Protein AF-A0A661KRN9-F1 (afdb_monomer_lite)

Radius of gyration: 31.33 Å; chains: 1; bounding box: 62×53×86 Å

Structure (mmCIF, N/CA/C/O backbone):
data_AF-A0A661KRN9-F1
#
_entry.id   AF-A0A661KRN9-F1
#
loop_
_atom_site.group_PDB
_atom_site.id
_atom_site.type_symbol
_atom_site.label_atom_id
_atom_site.label_alt_id
_atom_site.label_comp_id
_atom_site.label_asym_id
_atom_site.label_entity_id
_atom_site.label_seq_id
_atom_site.pdbx_PDB_ins_code
_atom_site.Cartn_x
_atom_site.Cartn_y
_atom_site.Cartn_z
_atom_site.occupancy
_atom_site.B_iso_or_equiv
_atom_site.auth_seq_id
_atom_site.auth_comp_id
_atom_site.auth_asym_id
_atom_site.auth_atom_id
_atom_site.pdbx_PDB_model_num
ATOM 1 N N . MET A 1 1 ? -0.881 17.350 0.729 1.00 52.75 1 MET A N 1
ATOM 2 C CA . MET A 1 1 ? -2.170 17.149 1.405 1.00 52.75 1 MET A CA 1
ATOM 3 C C . MET A 1 1 ? -1.976 17.099 2.917 1.00 52.75 1 MET A C 1
ATOM 5 O O . MET A 1 1 ? -1.220 16.258 3.413 1.00 52.75 1 MET A O 1
ATOM 9 N N . LEU A 1 2 ? -2.560 18.051 3.644 1.00 60.09 2 LEU A N 1
ATOM 10 C CA . LEU A 1 2 ? -2.539 18.109 5.112 1.00 60.09 2 LEU A CA 1
ATOM 11 C C . LEU A 1 2 ? -3.559 17.119 5.701 1.00 60.09 2 LEU A C 1
ATOM 13 O O . LEU A 1 2 ? -4.467 16.669 5.017 1.00 60.09 2 LEU A O 1
ATOM 17 N N . LEU A 1 3 ? -3.388 16.731 6.970 1.00 62.72 3 LEU A N 1
ATOM 18 C CA . LEU A 1 3 ? -4.305 15.795 7.647 1.00 62.72 3 LEU A CA 1
ATOM 19 C C . LEU A 1 3 ? -5.720 16.391 7.765 1.00 62.72 3 LEU A C 1
ATOM 21 O O . LEU A 1 3 ? -6.699 15.661 7.661 1.00 62.72 3 LEU A O 1
ATOM 25 N N . ASP A 1 4 ? -5.812 17.715 7.887 1.00 65.12 4 ASP A N 1
ATOM 26 C CA . ASP A 1 4 ? -7.074 18.454 7.967 1.00 65.12 4 ASP A CA 1
ATOM 27 C C . ASP A 1 4 ? -7.890 18.373 6.674 1.00 65.12 4 ASP A C 1
ATOM 29 O O . ASP A 1 4 ? -9.117 18.328 6.722 1.00 65.12 4 ASP A O 1
ATOM 33 N N . GLU A 1 5 ? -7.229 18.264 5.518 1.00 69.44 5 GLU A N 1
ATOM 34 C CA . GLU A 1 5 ? -7.906 18.100 4.229 1.00 69.44 5 GLU A CA 1
ATOM 35 C C . GLU A 1 5 ? -8.648 16.757 4.162 1.00 69.44 5 GLU A C 1
ATOM 37 O O . GLU A 1 5 ? -9.740 16.714 3.610 1.00 69.44 5 GLU A O 1
ATOM 42 N N . PHE A 1 6 ? -8.164 15.697 4.831 1.00 71.44 6 PHE A N 1
ATOM 43 C CA . PHE A 1 6 ? -8.850 14.392 4.868 1.00 71.44 6 PHE A CA 1
ATOM 44 C C . PHE A 1 6 ? -10.192 14.427 5.568 1.00 71.44 6 PHE A C 1
ATOM 46 O O . PHE A 1 6 ? -11.076 13.653 5.206 1.00 71.44 6 PHE A O 1
ATOM 53 N N . SER A 1 7 ? -10.340 15.294 6.572 1.00 68.88 7 SER A N 1
ATOM 54 C CA . SER A 1 7 ? -11.583 15.399 7.337 1.00 68.88 7 SER A CA 1
ATOM 55 C C . SER A 1 7 ? -12.761 15.836 6.466 1.00 68.88 7 SER A C 1
ATOM 57 O O . SER A 1 7 ? -13.906 15.542 6.795 1.00 68.88 7 SER A O 1
ATOM 59 N N . LYS A 1 8 ? -12.468 16.472 5.325 1.00 78.06 8 LYS A N 1
ATOM 60 C CA . LYS A 1 8 ? -13.458 16.911 4.342 1.00 78.06 8 LYS A CA 1
ATOM 61 C C . LYS A 1 8 ? -13.923 15.783 3.418 1.00 78.06 8 LYS A C 1
ATOM 63 O O . LYS A 1 8 ? -14.977 15.905 2.808 1.00 78.06 8 LYS A O 1
ATOM 68 N N . HIS A 1 9 ? -13.159 14.695 3.286 1.00 81.62 9 HIS A N 1
ATOM 69 C CA . HIS A 1 9 ? -13.522 13.601 2.387 1.00 81.62 9 HIS A CA 1
ATOM 70 C C . HIS A 1 9 ? -14.680 12.780 2.981 1.00 81.62 9 HIS A C 1
ATOM 72 O O . HIS A 1 9 ? -14.546 12.270 4.095 1.00 81.62 9 HIS A O 1
ATOM 78 N N . PRO A 1 10 ? -15.771 12.551 2.231 1.00 85.06 10 PRO A N 1
ATOM 79 C CA . PRO A 1 10 ? -16.915 11.780 2.722 1.00 85.06 10 PRO A CA 1
ATOM 80 C C . PRO A 1 10 ? -16.669 10.261 2.772 1.00 85.06 10 PRO A C 1
ATOM 82 O O . PRO A 1 10 ? -17.461 9.528 3.369 1.00 85.06 10 PRO A O 1
ATOM 85 N N . SER A 1 11 ? -15.582 9.763 2.171 1.00 92.75 11 SER A N 1
ATOM 86 C CA . SER A 1 11 ? -15.275 8.329 2.164 1.00 92.75 11 SER A CA 1
ATOM 87 C C . SER A 1 11 ? -14.934 7.751 3.545 1.00 92.75 11 SER A C 1
ATOM 89 O O . SER A 1 11 ? -14.251 8.350 4.383 1.00 92.75 11 SER A O 1
ATOM 91 N N . ASP A 1 12 ? -15.318 6.488 3.739 1.00 93.38 12 ASP A N 1
ATOM 92 C CA . ASP A 1 12 ? -14.922 5.700 4.913 1.00 93.38 12 ASP A CA 1
ATOM 93 C C . ASP A 1 12 ? -13.421 5.343 4.883 1.00 93.38 12 ASP A C 1
ATOM 95 O O . ASP A 1 12 ? -12.813 5.090 5.924 1.00 93.38 12 ASP A O 1
ATOM 99 N N . ILE A 1 13 ? -12.804 5.404 3.700 1.00 94.31 13 ILE A N 1
ATOM 100 C CA . ILE A 1 13 ? -11.367 5.274 3.472 1.00 94.31 13 ILE A CA 1
ATOM 101 C C . ILE A 1 13 ? -10.638 6.430 4.152 1.00 94.31 13 ILE A C 1
ATOM 103 O O . ILE A 1 13 ? -9.823 6.187 5.044 1.00 94.31 13 ILE A O 1
ATOM 107 N N . SER A 1 14 ? -10.972 7.674 3.806 1.00 91.75 14 SER A N 1
ATOM 108 C CA . SER A 1 14 ? -10.352 8.863 4.399 1.00 91.75 14 SER A CA 1
ATOM 109 C C . SER A 1 14 ? -10.617 8.968 5.897 1.00 91.75 14 SER A C 1
ATOM 111 O O . SER A 1 14 ? -9.691 9.236 6.664 1.00 91.75 14 SER A O 1
ATOM 113 N N . LYS A 1 15 ? -11.838 8.656 6.345 1.00 92.31 15 LYS A N 1
ATOM 114 C CA . LYS A 1 15 ? -12.153 8.610 7.778 1.00 92.31 15 LYS A CA 1
ATOM 115 C C . LYS A 1 15 ? -11.278 7.595 8.524 1.00 92.31 15 LYS A C 1
ATOM 117 O O . LYS A 1 15 ? -10.630 7.937 9.515 1.00 92.31 15 LYS A O 1
ATOM 122 N N . SER A 1 16 ? -11.186 6.367 8.007 1.00 94.62 16 SER A N 1
ATOM 123 C CA . SER A 1 16 ? -10.348 5.318 8.601 1.00 94.62 16 SER A CA 1
ATOM 124 C C . SER A 1 16 ? -8.852 5.652 8.569 1.00 94.62 16 SER A C 1
ATOM 126 O O . SER A 1 16 ? -8.109 5.182 9.429 1.00 94.62 16 SER A O 1
ATOM 128 N N . ALA A 1 17 ? -8.390 6.458 7.606 1.00 93.69 17 ALA A N 1
ATOM 129 C CA . ALA A 1 17 ? -7.010 6.930 7.538 1.00 93.69 17 ALA A CA 1
ATOM 130 C C . ALA A 1 17 ? -6.683 7.876 8.697 1.00 93.69 17 ALA A C 1
ATOM 132 O O . ALA A 1 17 ? -5.678 7.671 9.379 1.00 93.69 17 ALA A O 1
ATOM 133 N N . ILE A 1 18 ? -7.534 8.878 8.941 1.00 92.25 18 ILE A N 1
ATOM 134 C CA . ILE A 1 18 ? -7.336 9.856 10.021 1.00 92.25 18 ILE A CA 1
ATOM 135 C C . ILE A 1 18 ? -7.331 9.155 11.377 1.00 92.25 18 ILE A C 1
ATOM 137 O O . ILE A 1 18 ? -6.390 9.313 12.153 1.00 92.25 18 ILE A O 1
ATOM 141 N N . GLU A 1 19 ? -8.356 8.344 11.647 1.00 93.94 19 GLU A N 1
ATOM 142 C CA . GLU A 1 19 ? -8.472 7.631 12.921 1.00 93.94 19 GLU A CA 1
ATOM 143 C C . GLU A 1 19 ? -7.278 6.698 13.151 1.00 93.94 19 GLU A C 1
ATOM 145 O O . GLU A 1 19 ? -6.685 6.701 14.231 1.00 93.94 19 GLU A O 1
ATOM 150 N N . PHE A 1 20 ? -6.856 5.959 12.121 1.00 94.88 20 PHE A N 1
ATOM 151 C CA . PHE A 1 20 ? -5.687 5.094 12.220 1.00 94.88 20 PHE A CA 1
ATOM 152 C C . PHE A 1 20 ? -4.401 5.876 12.502 1.00 94.88 20 PHE A C 1
ATOM 154 O O . PHE A 1 20 ? -3.618 5.455 13.352 1.00 94.88 20 PHE A O 1
ATOM 161 N N . LEU A 1 21 ? -4.174 6.997 11.808 1.00 92.50 21 LEU A N 1
ATOM 162 C CA . LEU A 1 21 ? -2.989 7.839 11.996 1.00 92.50 21 LEU A CA 1
ATOM 163 C C . LEU A 1 21 ? -2.945 8.471 13.394 1.00 92.50 21 LEU A C 1
ATOM 165 O O . LEU A 1 21 ? -1.865 8.539 13.985 1.00 92.50 21 LEU A O 1
ATOM 169 N N . ASN A 1 22 ? -4.100 8.862 13.937 1.00 90.75 22 ASN A N 1
ATOM 170 C CA . ASN A 1 22 ? -4.221 9.417 15.286 1.00 90.75 22 ASN A CA 1
ATOM 171 C C . ASN A 1 22 ? -3.951 8.371 16.381 1.00 90.75 22 ASN A C 1
ATOM 173 O O . ASN A 1 22 ? -3.383 8.707 17.418 1.00 90.75 22 ASN A O 1
ATOM 177 N N . GLU A 1 23 ? -4.285 7.098 16.147 1.00 92.88 23 GLU A N 1
ATOM 178 C CA . GLU A 1 23 ? -4.008 5.995 17.083 1.00 92.88 23 GLU A CA 1
ATOM 179 C C . GLU A 1 23 ? -2.552 5.474 17.029 1.00 92.88 23 GLU A C 1
ATOM 181 O O . GLU A 1 23 ? -2.176 4.585 17.802 1.00 92.88 23 GLU A O 1
ATOM 186 N N . LEU A 1 24 ? -1.699 5.979 16.126 1.00 89.50 24 LEU A N 1
ATOM 187 C CA . LEU A 1 24 ? -0.315 5.507 16.026 1.00 89.50 24 LEU A CA 1
ATOM 188 C C . LEU A 1 24 ? 0.524 5.943 17.235 1.00 89.50 24 LEU A C 1
ATOM 190 O O . LEU A 1 24 ? 0.845 7.115 17.410 1.00 89.50 24 LEU A O 1
ATOM 194 N N . ASN A 1 25 ? 1.034 4.964 17.980 1.00 86.94 25 ASN A N 1
ATOM 195 C CA . ASN A 1 25 ? 2.000 5.167 19.064 1.00 86.94 25 ASN A CA 1
ATOM 196 C C . ASN A 1 25 ? 3.432 4.823 18.615 1.00 86.94 25 ASN A C 1
ATOM 198 O O . ASN A 1 25 ? 4.075 3.930 19.163 1.00 86.94 25 ASN A O 1
ATOM 202 N N . PHE A 1 26 ? 3.928 5.501 17.575 1.00 85.81 26 PHE A N 1
ATOM 203 C CA . PHE A 1 26 ? 5.309 5.355 17.090 1.00 85.81 26 PHE A CA 1
ATOM 204 C C . PHE A 1 26 ? 6.093 6.665 17.161 1.00 85.81 26 PHE A C 1
ATOM 206 O O . PHE A 1 26 ? 5.526 7.735 17.366 1.00 85.81 26 PHE A O 1
ATOM 213 N N . THR A 1 27 ? 7.405 6.571 16.930 1.00 87.00 27 THR A N 1
ATOM 214 C CA . THR A 1 27 ? 8.269 7.738 16.726 1.00 87.00 27 THR A CA 1
ATOM 215 C C . THR A 1 27 ? 7.779 8.595 15.561 1.00 87.00 27 THR A C 1
ATOM 217 O O . THR A 1 27 ? 7.241 8.070 14.583 1.00 87.00 27 THR A O 1
ATOM 220 N N . GLU A 1 28 ? 8.043 9.899 15.621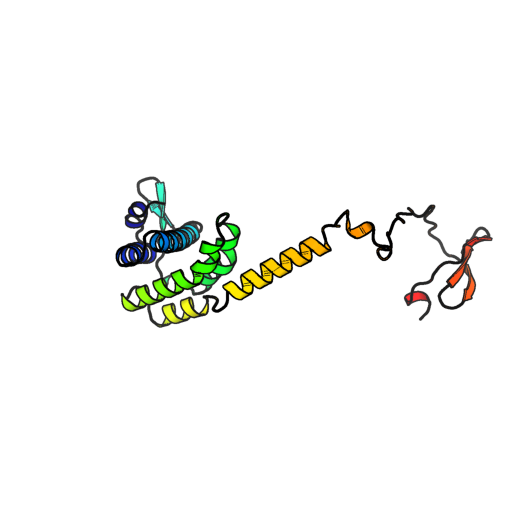 1.00 88.00 28 GLU A N 1
ATOM 221 C CA . GLU A 1 28 ? 7.598 10.866 14.609 1.00 88.00 28 GLU A CA 1
ATOM 222 C C . GLU A 1 28 ? 8.058 10.494 13.193 1.00 88.00 28 GLU A C 1
ATOM 224 O O . GLU A 1 28 ? 7.286 10.500 12.236 1.00 88.00 28 GLU A O 1
ATOM 229 N N . LYS A 1 29 ? 9.302 10.017 13.067 1.00 87.12 29 LYS A N 1
ATOM 230 C CA . LYS A 1 29 ? 9.842 9.498 11.802 1.00 87.12 29 LYS A CA 1
ATOM 231 C C . LYS A 1 29 ? 8.999 8.352 11.231 1.00 87.12 29 LYS A C 1
ATOM 233 O O . LYS A 1 29 ? 8.774 8.284 10.025 1.00 87.12 29 LYS A O 1
ATOM 238 N N . THR A 1 30 ? 8.538 7.440 12.084 1.00 88.31 30 THR A N 1
ATOM 239 C CA . THR A 1 30 ? 7.710 6.303 11.662 1.00 88.31 30 THR A CA 1
ATOM 240 C C . THR A 1 30 ? 6.291 6.755 11.337 1.00 88.31 30 THR A C 1
ATOM 242 O O . THR A 1 30 ? 5.743 6.308 10.332 1.00 88.31 30 THR A O 1
ATOM 245 N N . LYS A 1 31 ? 5.717 7.668 12.131 1.00 89.81 31 LYS A N 1
ATOM 246 C CA . LYS A 1 31 ? 4.414 8.282 11.842 1.00 89.81 31 LYS A CA 1
ATOM 247 C C . LYS A 1 31 ? 4.408 8.953 10.475 1.00 89.81 31 LYS A C 1
ATOM 249 O O . LYS A 1 31 ? 3.503 8.690 9.690 1.00 89.81 31 LYS A O 1
ATOM 254 N N . ASN A 1 32 ? 5.459 9.701 10.142 1.00 90.81 32 ASN A N 1
ATOM 255 C CA . ASN A 1 32 ? 5.596 10.325 8.829 1.00 90.81 32 ASN A CA 1
ATOM 256 C C . ASN A 1 32 ? 5.629 9.305 7.689 1.00 90.81 32 ASN A C 1
ATOM 258 O O . ASN A 1 32 ? 4.947 9.506 6.695 1.00 90.81 32 ASN A O 1
ATOM 262 N N . ILE A 1 33 ? 6.322 8.170 7.836 1.00 91.88 33 ILE A N 1
ATOM 263 C CA . ILE A 1 33 ? 6.284 7.103 6.816 1.00 91.88 33 ILE A CA 1
ATOM 264 C C . ILE A 1 33 ? 4.855 6.580 6.616 1.00 91.88 33 ILE A C 1
ATOM 266 O O . ILE A 1 33 ? 4.423 6.393 5.480 1.00 91.88 33 ILE A O 1
ATOM 270 N N . TYR A 1 34 ? 4.125 6.332 7.707 1.00 93.75 34 TYR A N 1
ATOM 271 C CA . TYR A 1 34 ? 2.751 5.826 7.641 1.00 93.75 34 TYR A CA 1
ATOM 272 C C . TYR A 1 34 ? 1.826 6.839 6.984 1.00 93.75 34 TYR A C 1
ATOM 274 O O . TYR A 1 34 ? 1.098 6.485 6.058 1.00 93.75 34 TYR A O 1
ATOM 282 N N . ARG A 1 35 ? 1.916 8.096 7.429 1.00 93.06 35 ARG A N 1
ATOM 283 C CA . ARG A 1 35 ? 1.195 9.226 6.859 1.00 93.06 35 ARG A CA 1
ATOM 284 C C . ARG A 1 35 ? 1.463 9.300 5.363 1.00 93.06 35 ARG A C 1
ATOM 286 O O . ARG A 1 35 ? 0.529 9.131 4.598 1.00 93.06 35 ARG A O 1
ATOM 293 N N . THR A 1 36 ? 2.717 9.426 4.936 1.00 92.44 36 THR A N 1
ATOM 294 C CA . THR A 1 36 ? 3.075 9.532 3.515 1.00 92.44 36 THR A CA 1
ATOM 295 C C . THR A 1 36 ? 2.514 8.387 2.674 1.00 92.44 36 THR A C 1
ATOM 297 O O . THR A 1 36 ? 1.939 8.645 1.624 1.00 92.44 36 THR A O 1
ATOM 300 N N . VAL A 1 37 ? 2.627 7.130 3.118 1.00 94.31 37 VAL A N 1
ATOM 301 C CA . VAL A 1 37 ? 2.082 5.994 2.352 1.00 94.31 37 VAL A CA 1
ATOM 302 C C . VAL A 1 37 ? 0.560 6.083 2.215 1.00 94.31 37 VAL A C 1
ATOM 304 O O . VAL A 1 37 ? 0.041 5.858 1.126 1.00 94.31 37 VAL A O 1
ATOM 307 N N . ILE A 1 38 ? -0.153 6.399 3.296 1.00 95.00 38 ILE A N 1
ATOM 308 C CA . ILE A 1 38 ? -1.620 6.484 3.288 1.00 95.00 38 ILE A CA 1
ATOM 309 C C . ILE A 1 38 ? -2.094 7.672 2.447 1.00 95.00 38 ILE A C 1
ATOM 311 O O . ILE A 1 38 ? -3.033 7.529 1.667 1.00 95.00 38 ILE A O 1
ATOM 315 N N . LEU A 1 39 ? -1.400 8.809 2.548 1.00 91.38 39 LEU A N 1
ATOM 316 C CA . LEU A 1 39 ? -1.640 9.983 1.715 1.00 91.38 39 LEU A CA 1
ATOM 317 C C . LEU A 1 39 ? -1.523 9.635 0.230 1.00 91.38 39 LEU A C 1
ATOM 319 O O . LEU A 1 39 ? -2.433 9.922 -0.534 1.00 91.38 39 LEU A O 1
ATOM 323 N N . LEU A 1 40 ? -0.433 8.969 -0.158 1.00 93.06 40 LEU A N 1
ATOM 324 C CA . LEU A 1 40 ? -0.195 8.553 -1.540 1.00 93.06 40 LEU A CA 1
ATOM 325 C C . LEU A 1 40 ? -1.230 7.536 -2.031 1.00 93.06 40 LEU A C 1
ATOM 327 O O . LEU A 1 40 ? -1.579 7.540 -3.206 1.00 93.06 40 LEU A O 1
ATOM 331 N N . PHE A 1 41 ? -1.725 6.664 -1.150 1.00 94.75 41 PHE A N 1
ATOM 332 C CA . PHE A 1 41 ? -2.797 5.744 -1.517 1.00 94.75 41 PHE A CA 1
ATOM 333 C C . PHE A 1 41 ? -4.084 6.497 -1.842 1.00 94.75 41 PHE A C 1
ATOM 335 O O . PHE A 1 41 ? -4.705 6.217 -2.858 1.00 94.75 41 PHE A O 1
ATOM 342 N N . ILE A 1 42 ? -4.474 7.460 -1.008 1.00 92.31 42 ILE A N 1
ATOM 343 C CA . ILE A 1 42 ? -5.715 8.210 -1.222 1.00 92.31 42 ILE A CA 1
ATOM 344 C C . ILE A 1 42 ? -5.580 9.171 -2.405 1.00 92.31 42 ILE A C 1
ATOM 346 O O . ILE A 1 42 ? -6.508 9.268 -3.197 1.00 92.31 42 ILE A O 1
ATOM 350 N N . ASP A 1 43 ? -4.412 9.779 -2.597 1.00 90.06 43 ASP A N 1
ATOM 351 C CA . ASP A 1 43 ? -4.097 10.572 -3.790 1.00 90.06 43 ASP A CA 1
ATOM 352 C C . ASP A 1 43 ? -4.241 9.746 -5.080 1.00 90.06 43 ASP A C 1
ATOM 354 O O . ASP A 1 43 ? -4.865 10.182 -6.046 1.00 90.06 43 ASP A O 1
ATOM 358 N N . MET A 1 44 ? -3.768 8.493 -5.076 1.00 92.81 44 MET A N 1
ATOM 359 C CA . MET A 1 44 ? -4.020 7.575 -6.187 1.00 92.81 44 MET A CA 1
ATOM 360 C C . MET A 1 44 ? -5.523 7.361 -6.420 1.00 92.81 44 MET A C 1
ATOM 362 O O . MET A 1 44 ? -5.951 7.385 -7.571 1.00 92.81 44 MET A O 1
ATOM 366 N N . LEU A 1 45 ? -6.325 7.148 -5.374 1.00 92.50 45 LEU A N 1
ATOM 367 C CA . LEU A 1 45 ? -7.774 6.972 -5.538 1.00 92.50 45 LEU A CA 1
ATOM 368 C C . LEU A 1 45 ? -8.438 8.240 -6.089 1.00 92.50 45 LEU A C 1
ATOM 370 O O . LEU A 1 45 ? -9.288 8.154 -6.966 1.00 92.50 45 LEU A O 1
ATOM 374 N N . CYS A 1 46 ? -8.004 9.416 -5.635 1.00 89.06 46 CYS A N 1
ATOM 375 C CA . CYS A 1 46 ? -8.492 10.695 -6.143 1.00 89.06 46 CYS A CA 1
ATOM 376 C C . CYS A 1 46 ? -8.086 10.971 -7.599 1.00 89.06 46 CYS A C 1
ATOM 378 O O . CYS A 1 46 ? -8.709 11.804 -8.251 1.00 89.06 46 CYS A O 1
ATOM 380 N N . SER A 1 47 ? -7.062 10.287 -8.121 1.00 87.06 47 SER A N 1
ATOM 381 C CA . SER A 1 47 ? -6.668 10.421 -9.529 1.00 87.06 47 SER A CA 1
ATOM 382 C C . SER A 1 47 ? -7.663 9.793 -10.510 1.00 87.06 47 SER A C 1
ATOM 384 O O . SER A 1 47 ? -7.572 10.057 -11.707 1.00 87.06 47 SER A O 1
ATOM 386 N N . ASP A 1 48 ? -8.614 8.997 -10.014 1.00 85.19 48 ASP A N 1
ATOM 387 C CA . ASP A 1 48 ? -9.747 8.491 -10.783 1.00 85.19 48 ASP A CA 1
ATOM 388 C C . ASP A 1 48 ? -10.956 9.438 -10.633 1.00 85.19 48 ASP A C 1
ATOM 390 O O . ASP A 1 48 ? -11.544 9.514 -9.548 1.00 85.19 48 ASP A O 1
ATOM 394 N N . PRO A 1 49 ? -11.378 10.136 -11.706 1.00 82.06 49 PRO A N 1
ATOM 395 C CA . PRO A 1 49 ? -12.516 11.051 -11.661 1.00 82.06 49 PRO A CA 1
ATOM 396 C C . PRO A 1 49 ? -13.836 10.370 -11.287 1.00 82.06 49 PRO A C 1
ATOM 398 O O . PRO A 1 49 ? -14.730 11.025 -10.767 1.00 82.06 49 PRO A O 1
ATOM 401 N N . SER A 1 50 ? -13.977 9.062 -11.530 1.00 84.75 50 SER A N 1
ATOM 402 C CA . SER A 1 50 ? -15.189 8.320 -11.154 1.00 84.75 50 SER A CA 1
ATOM 403 C C . SER A 1 50 ? -15.289 8.052 -9.650 1.00 84.75 50 SER A C 1
ATOM 405 O O . SER A 1 50 ? -16.347 7.675 -9.146 1.00 84.75 50 SER A O 1
ATOM 407 N N . SER A 1 51 ? -14.187 8.265 -8.931 1.00 84.38 51 SER A N 1
ATOM 408 C CA . SER A 1 51 ? -14.065 8.000 -7.502 1.00 84.38 51 SER A CA 1
ATOM 409 C C . SER A 1 51 ? -14.205 9.253 -6.634 1.00 84.38 51 SER A C 1
ATOM 411 O O . SER A 1 51 ? -14.239 9.162 -5.398 1.00 84.38 51 SER A O 1
ATOM 413 N N . THR A 1 52 ? -14.298 10.428 -7.259 1.00 87.88 52 THR A N 1
ATOM 414 C CA . THR A 1 52 ? -14.333 11.726 -6.588 1.00 87.88 52 THR A CA 1
ATOM 415 C C . THR A 1 52 ? -15.658 12.453 -6.790 1.00 87.88 52 THR A C 1
ATOM 417 O O . THR A 1 52 ? -16.443 12.150 -7.684 1.00 87.88 52 THR A O 1
ATOM 420 N N . MET A 1 53 ? -15.919 13.417 -5.914 1.00 86.38 53 MET A N 1
ATOM 421 C CA . MET A 1 53 ? -16.977 14.408 -6.063 1.00 86.38 53 MET A CA 1
ATOM 422 C C . MET A 1 53 ? -16.383 15.804 -5.911 1.00 86.38 53 MET A C 1
ATOM 424 O O . MET A 1 53 ? -15.415 15.990 -5.172 1.00 86.38 53 MET A O 1
ATOM 428 N N . GLU A 1 54 ? -16.969 16.780 -6.589 1.00 84.75 54 GLU A N 1
ATOM 429 C CA . GLU A 1 54 ? -16.595 18.178 -6.422 1.00 84.75 54 GLU A CA 1
ATOM 430 C C . GLU A 1 54 ? -17.153 18.697 -5.088 1.00 84.75 54 GLU A C 1
ATOM 432 O O . GLU A 1 54 ? -18.349 18.590 -4.807 1.00 84.75 54 GLU A O 1
ATOM 437 N N . GLY A 1 55 ? -16.267 19.189 -4.226 1.00 79.88 55 GLY A N 1
ATOM 438 C CA . GLY A 1 55 ? -16.632 19.882 -2.998 1.00 79.88 55 GLY A CA 1
ATOM 439 C C . GLY A 1 55 ? -17.058 21.324 -3.271 1.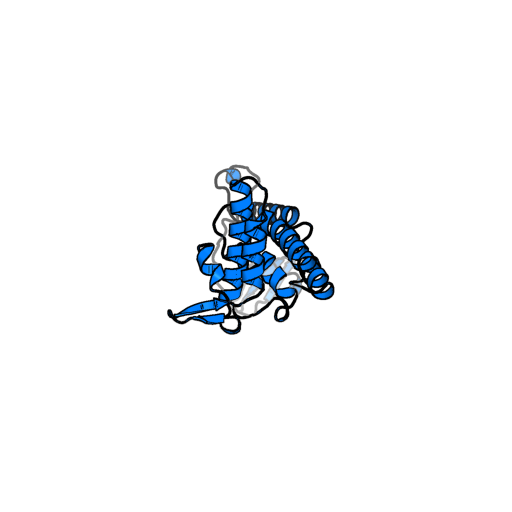00 79.88 55 GLY A C 1
ATOM 440 O O . GLY A 1 55 ? -16.821 21.867 -4.345 1.00 79.88 55 GLY A O 1
ATOM 441 N N . GLU A 1 56 ? -17.620 21.988 -2.261 1.00 77.00 56 GLU A N 1
ATOM 442 C CA . GLU A 1 56 ? -18.141 23.365 -2.371 1.00 77.00 56 GLU A CA 1
ATOM 443 C C . GLU A 1 56 ? -17.095 24.398 -2.833 1.00 77.00 56 GLU A C 1
ATOM 445 O O . GLU A 1 56 ? -17.442 25.430 -3.399 1.00 77.00 56 GLU A O 1
ATOM 450 N N . ASN A 1 57 ? -15.807 24.098 -2.640 1.00 76.81 57 ASN A N 1
ATOM 451 C CA . ASN A 1 57 ? -14.686 24.960 -3.013 1.00 76.81 57 ASN A CA 1
ATOM 452 C C . ASN A 1 57 ? -14.044 24.584 -4.366 1.00 76.81 57 ASN A C 1
ATOM 454 O O . ASN A 1 57 ? -12.960 25.077 -4.674 1.00 76.81 57 ASN A O 1
ATOM 458 N N . GLY A 1 58 ? -14.645 23.670 -5.138 1.00 75.75 58 GLY A N 1
ATOM 459 C CA . GLY A 1 58 ? -14.074 23.137 -6.386 1.00 75.75 58 GLY A CA 1
ATOM 460 C C . GLY A 1 58 ? -12.959 22.097 -6.187 1.00 75.75 58 GLY A C 1
ATOM 461 O O . GLY A 1 58 ? -12.313 21.677 -7.145 1.00 75.75 58 GLY A O 1
ATOM 462 N N . GLU A 1 59 ? -12.698 21.673 -4.945 1.00 80.56 59 GLU A N 1
ATOM 463 C CA . GLU A 1 59 ? -11.742 20.603 -4.630 1.00 80.56 59 GLU A CA 1
ATOM 464 C C . GLU A 1 59 ? -12.366 19.226 -4.908 1.00 80.56 59 GLU A C 1
ATOM 466 O O . GLU A 1 59 ? -13.499 18.965 -4.508 1.00 80.56 59 GLU A O 1
ATOM 471 N N . TYR A 1 60 ? -11.619 18.310 -5.531 1.00 80.62 60 TYR A N 1
ATOM 472 C CA . TYR A 1 60 ? -12.072 16.931 -5.734 1.00 80.62 60 TYR A CA 1
ATOM 473 C C . TYR A 1 60 ? -11.838 16.085 -4.479 1.00 80.62 60 TYR A C 1
ATOM 475 O O . TYR A 1 60 ? -10.701 15.834 -4.073 1.00 80.62 60 TYR A O 1
ATOM 483 N N . LEU A 1 61 ? -12.926 15.606 -3.881 1.00 86.06 61 LEU A N 1
ATOM 484 C CA . LEU A 1 61 ? -12.924 14.808 -2.660 1.00 86.06 61 LEU A CA 1
ATOM 485 C C . LEU A 1 61 ? -13.242 13.347 -2.973 1.00 86.06 61 LEU A C 1
ATOM 487 O O . LEU A 1 61 ? -14.181 13.047 -3.701 1.00 86.06 61 LEU A O 1
ATOM 491 N N . LEU A 1 62 ? -12.493 12.423 -2.372 1.00 89.25 62 LEU A N 1
ATOM 492 C CA . LEU A 1 62 ? -12.769 10.984 -2.459 1.00 89.25 62 LEU A CA 1
ATOM 493 C C . LEU A 1 62 ? -14.170 10.660 -1.914 1.00 89.25 62 LEU A C 1
ATOM 495 O O . LEU A 1 62 ? -14.401 10.774 -0.705 1.00 89.25 62 LEU A O 1
ATOM 499 N N . ALA A 1 63 ? -15.057 10.206 -2.798 1.00 89.06 63 ALA A N 1
ATOM 500 C CA . ALA A 1 63 ? -16.444 9.861 -2.491 1.00 89.06 63 ALA A CA 1
ATOM 501 C C . ALA A 1 63 ? -16.662 8.352 -2.330 1.00 89.06 63 ALA A C 1
ATOM 503 O O . ALA A 1 63 ? -17.505 7.919 -1.550 1.00 89.06 63 ALA A O 1
ATOM 504 N N . THR A 1 64 ? -15.875 7.542 -3.034 1.00 91.31 64 THR A N 1
ATOM 505 C CA . THR A 1 64 ? -15.963 6.075 -2.972 1.00 91.31 64 THR A CA 1
ATOM 506 C C . THR A 1 64 ? -15.480 5.498 -1.646 1.00 91.31 64 THR A C 1
ATOM 508 O O . THR A 1 64 ? -14.495 5.963 -1.070 1.00 91.31 64 THR A O 1
ATOM 511 N N . HIS A 1 65 ? -16.130 4.425 -1.208 1.00 94.31 65 HIS A N 1
ATOM 512 C CA . HIS A 1 65 ? -15.866 3.716 0.037 1.00 94.31 65 HIS A CA 1
ATOM 513 C C . HIS A 1 65 ? -15.069 2.422 -0.188 1.00 94.31 65 HIS A C 1
ATOM 515 O O . HIS A 1 65 ? -14.974 1.895 -1.299 1.00 94.31 65 HIS A O 1
ATOM 521 N N . TRP A 1 66 ? -14.565 1.812 0.889 1.00 94.25 66 TRP A N 1
ATOM 522 C CA . TRP A 1 66 ? -13.867 0.519 0.833 1.00 94.25 66 TRP A CA 1
ATOM 523 C C . TRP A 1 66 ? -14.674 -0.588 0.141 1.00 94.25 66 TRP A C 1
ATOM 525 O O . TRP A 1 66 ? -14.108 -1.526 -0.433 1.00 94.25 66 TRP A O 1
ATOM 535 N N . ARG A 1 67 ? -16.007 -0.526 0.235 1.00 92.62 67 ARG A N 1
ATOM 536 C CA . ARG A 1 67 ? -16.901 -1.522 -0.370 1.00 92.62 67 ARG A CA 1
ATOM 537 C C . ARG A 1 67 ? -16.876 -1.477 -1.899 1.00 92.62 67 ARG A C 1
ATOM 539 O O . ARG A 1 67 ? -17.069 -2.531 -2.508 1.00 92.62 67 ARG A O 1
ATOM 546 N N . ASP A 1 68 ? -16.579 -0.316 -2.474 1.00 93.19 68 ASP A N 1
ATOM 547 C CA . ASP A 1 68 ? -16.668 -0.057 -3.911 1.00 93.19 68 ASP A CA 1
ATOM 548 C C . ASP A 1 68 ? -15.422 -0.578 -4.650 1.00 93.19 68 ASP A C 1
ATOM 550 O O . ASP A 1 68 ? -15.505 -0.975 -5.806 1.00 93.19 68 ASP A O 1
ATOM 554 N N . TYR A 1 69 ? -14.290 -0.719 -3.950 1.00 92.62 69 TYR A N 1
ATOM 555 C CA . TYR A 1 69 ? -13.046 -1.228 -4.533 1.00 92.62 69 TYR A CA 1
ATOM 556 C C . TYR A 1 69 ? -12.855 -2.735 -4.387 1.00 92.62 69 TYR A C 1
ATOM 558 O O . TYR A 1 69 ? -13.074 -3.321 -3.319 1.00 92.62 69 TYR A O 1
ATOM 566 N N . ASP A 1 70 ? -12.356 -3.377 -5.438 1.00 92.31 70 ASP A N 1
ATOM 567 C CA . ASP A 1 70 ? -11.839 -4.741 -5.374 1.00 92.31 70 ASP A CA 1
ATOM 568 C C . ASP A 1 70 ? -10.400 -4.796 -4.828 1.00 92.31 70 ASP A C 1
ATOM 570 O O . ASP A 1 70 ? -9.773 -3.784 -4.518 1.00 92.31 70 ASP A O 1
ATOM 574 N N . SER A 1 71 ? -9.850 -6.004 -4.684 1.00 91.06 71 SER A N 1
ATOM 575 C CA . SER A 1 71 ? -8.480 -6.171 -4.192 1.00 91.06 71 SER A CA 1
ATOM 576 C C . SER A 1 71 ? -7.388 -5.692 -5.147 1.00 91.06 71 SER A C 1
ATOM 578 O O . SER A 1 71 ? -6.260 -5.469 -4.700 1.00 91.06 71 SER A O 1
ATOM 580 N N . GLY A 1 72 ? -7.711 -5.515 -6.427 1.00 90.81 72 GLY A N 1
ATOM 581 C CA . GLY A 1 72 ? -6.817 -4.991 -7.451 1.00 90.81 72 GLY A CA 1
ATOM 582 C C . GLY A 1 72 ? -6.337 -3.578 -7.139 1.00 90.81 72 GLY A C 1
ATOM 583 O O . GLY A 1 72 ? -5.188 -3.266 -7.440 1.00 90.81 72 GLY A O 1
ATOM 584 N N . VAL A 1 73 ? -7.126 -2.767 -6.421 1.00 93.38 73 VAL A N 1
ATOM 585 C CA . VAL A 1 73 ? -6.723 -1.406 -6.016 1.00 93.38 73 VAL A CA 1
ATOM 586 C C . VAL A 1 73 ? -5.423 -1.387 -5.202 1.00 93.38 73 VAL A C 1
ATOM 588 O O . VAL A 1 73 ? -4.575 -0.511 -5.371 1.00 93.38 73 VAL A O 1
ATOM 591 N N . ILE A 1 74 ? -5.221 -2.397 -4.350 1.00 93.56 74 ILE A N 1
ATOM 592 C CA . ILE A 1 74 ? -4.029 -2.512 -3.504 1.00 93.56 74 ILE A CA 1
ATOM 593 C C . ILE A 1 74 ? -2.814 -2.909 -4.340 1.00 93.56 74 ILE A C 1
ATOM 595 O O . ILE A 1 74 ? -1.724 -2.371 -4.139 1.00 93.56 74 ILE A O 1
ATOM 599 N N . PHE A 1 75 ? -3.002 -3.837 -5.279 1.00 89.50 75 PHE A N 1
ATOM 600 C CA . PHE A 1 75 ? -1.959 -4.231 -6.220 1.00 89.50 75 PHE A CA 1
ATOM 601 C C . PHE A 1 75 ? -1.559 -3.050 -7.111 1.00 89.50 75 PHE A C 1
ATOM 603 O O . PHE A 1 75 ? -0.376 -2.729 -7.202 1.00 89.50 75 PHE A O 1
ATOM 610 N N . ASN A 1 76 ? -2.542 -2.353 -7.688 1.00 90.75 76 ASN A N 1
ATOM 611 C CA . ASN A 1 76 ? -2.323 -1.181 -8.528 1.00 90.75 76 ASN A CA 1
ATOM 612 C C . ASN A 1 76 ? -1.534 -0.101 -7.778 1.00 90.75 76 ASN A C 1
ATOM 614 O O . ASN A 1 76 ? -0.527 0.389 -8.283 1.00 90.75 76 ASN A O 1
ATOM 618 N N . PHE A 1 77 ? -1.911 0.201 -6.534 1.00 94.12 77 PHE A N 1
ATOM 619 C CA . PHE A 1 77 ? -1.159 1.147 -5.717 1.00 94.12 77 PHE A CA 1
ATOM 620 C C . PHE A 1 77 ? 0.289 0.716 -5.515 1.00 94.12 77 PHE A C 1
ATOM 622 O O . PHE A 1 77 ? 1.220 1.468 -5.802 1.00 94.12 77 PHE A O 1
ATOM 629 N N . ILE A 1 78 ? 0.481 -0.498 -5.004 1.00 91.19 78 ILE A N 1
ATOM 630 C CA . ILE A 1 78 ? 1.782 -0.944 -4.530 1.00 91.19 78 ILE A CA 1
ATOM 631 C C . ILE A 1 78 ? 2.725 -1.199 -5.704 1.00 91.19 78 ILE A C 1
ATOM 633 O O . ILE A 1 78 ? 3.863 -0.732 -5.659 1.00 91.19 78 ILE A O 1
ATOM 637 N N . ASP A 1 79 ? 2.300 -1.951 -6.714 1.00 85.69 79 ASP A N 1
ATOM 638 C CA . ASP A 1 79 ? 3.169 -2.466 -7.776 1.00 85.69 79 ASP A CA 1
ATOM 639 C C . ASP A 1 79 ? 3.174 -1.601 -9.042 1.00 85.69 79 ASP A C 1
ATOM 641 O O . ASP A 1 79 ? 4.151 -1.649 -9.793 1.00 85.69 79 ASP A O 1
ATOM 645 N N . TRP A 1 80 ? 2.156 -0.763 -9.258 1.00 85.56 80 TRP A N 1
ATOM 646 C CA . TRP A 1 80 ? 2.076 0.066 -10.460 1.00 85.56 80 TRP A CA 1
ATOM 647 C C . TRP A 1 80 ? 2.258 1.562 -10.198 1.00 85.56 80 TRP A C 1
ATOM 649 O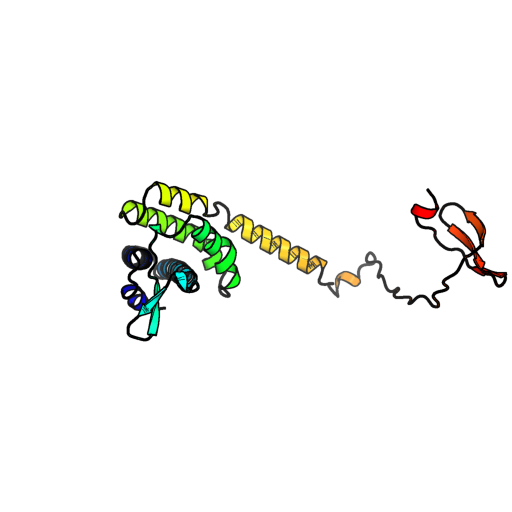 O . TRP A 1 80 ? 3.205 2.164 -10.714 1.00 85.56 80 TRP A O 1
ATOM 659 N N . TRP A 1 81 ? 1.373 2.165 -9.410 1.00 91.81 81 TRP A N 1
ATOM 660 C CA . TRP A 1 81 ? 1.278 3.617 -9.273 1.00 91.81 81 TRP A CA 1
ATOM 661 C C . TRP A 1 81 ? 2.402 4.196 -8.410 1.00 91.81 81 TRP A C 1
ATOM 663 O O . TRP A 1 81 ? 3.122 5.097 -8.847 1.00 91.81 81 TRP A O 1
ATOM 673 N N . LEU A 1 82 ? 2.617 3.637 -7.214 1.00 90.38 82 LEU A N 1
ATOM 674 C CA . LEU A 1 82 ? 3.574 4.176 -6.247 1.00 90.38 82 LEU A CA 1
ATOM 675 C C . LEU A 1 82 ? 5.019 4.215 -6.785 1.00 90.38 82 LEU A C 1
ATOM 677 O O . LEU A 1 82 ? 5.642 5.268 -6.661 1.00 90.38 82 LEU A O 1
ATOM 681 N N . PRO A 1 83 ? 5.561 3.160 -7.431 1.00 85.56 83 PRO A N 1
ATOM 682 C CA . PRO A 1 83 ? 6.918 3.200 -7.986 1.00 85.56 83 PRO A CA 1
ATOM 683 C C . PRO A 1 83 ? 7.111 4.228 -9.107 1.00 85.56 83 PRO A C 1
ATOM 685 O O . PRO A 1 83 ? 8.235 4.644 -9.354 1.00 85.56 83 PRO A O 1
ATOM 688 N N . ARG A 1 84 ? 6.035 4.616 -9.803 1.00 83.00 84 ARG A N 1
ATOM 689 C CA . ARG A 1 84 ? 6.088 5.581 -10.913 1.00 83.00 84 ARG A CA 1
ATOM 690 C C . ARG A 1 84 ? 5.933 7.023 -10.448 1.00 83.00 84 ARG A C 1
ATOM 692 O O . ARG A 1 84 ? 6.446 7.927 -11.096 1.00 83.00 84 ARG A O 1
ATOM 699 N N . LYS A 1 85 ? 5.197 7.242 -9.359 1.00 85.38 85 LYS A N 1
ATOM 700 C CA . LYS A 1 85 ? 4.934 8.581 -8.817 1.00 85.38 85 LYS A CA 1
ATOM 701 C C . LYS A 1 85 ? 5.935 9.004 -7.749 1.00 85.38 85 LYS A C 1
ATOM 703 O O . LYS A 1 85 ? 6.179 10.194 -7.586 1.00 85.38 85 LYS A O 1
ATOM 708 N N . TRP A 1 86 ? 6.518 8.057 -7.019 1.00 85.38 86 TRP A N 1
ATOM 709 C CA . TRP A 1 86 ? 7.446 8.363 -5.938 1.00 85.38 86 TRP A CA 1
ATOM 710 C C . TRP A 1 86 ? 8.887 8.520 -6.439 1.00 85.38 86 TRP A C 1
ATOM 712 O O . TRP A 1 86 ? 9.505 7.552 -6.870 1.00 85.38 86 TRP A O 1
ATOM 722 N N . ILE A 1 87 ? 9.433 9.733 -6.314 1.00 76.31 87 ILE A N 1
ATOM 723 C CA . ILE A 1 87 ? 10.809 10.093 -6.725 1.00 76.31 87 ILE A CA 1
ATOM 724 C C . ILE A 1 87 ? 11.770 10.154 -5.510 1.00 76.31 87 ILE A C 1
ATOM 726 O O . ILE A 1 87 ? 12.972 10.351 -5.650 1.00 76.31 87 ILE A O 1
ATOM 730 N N . GLY A 1 88 ? 11.256 9.988 -4.286 1.00 76.25 88 GLY A N 1
ATOM 731 C CA . GLY A 1 88 ? 12.044 10.088 -3.053 1.00 76.25 88 GLY A CA 1
ATOM 732 C C . GLY A 1 88 ? 12.740 8.787 -2.632 1.00 76.25 88 GLY A C 1
ATOM 733 O O . GLY A 1 88 ? 12.890 7.842 -3.396 1.00 76.25 88 GLY A O 1
ATOM 734 N N . SER A 1 89 ? 13.116 8.699 -1.352 1.00 76.31 89 SER A N 1
ATOM 735 C CA . SER A 1 89 ? 13.785 7.515 -0.782 1.00 76.31 89 SER A CA 1
ATOM 736 C C . SER A 1 89 ? 12.993 6.213 -0.973 1.00 76.31 89 SER A C 1
ATOM 738 O O . SER A 1 89 ? 11.804 6.155 -0.644 1.00 76.31 89 SER A O 1
ATOM 740 N N . ASP A 1 90 ? 13.692 5.130 -1.329 1.00 82.62 90 ASP A N 1
ATOM 741 C CA . ASP A 1 90 ? 13.169 3.752 -1.379 1.00 82.62 90 ASP A CA 1
ATOM 742 C C . ASP A 1 90 ? 12.488 3.297 -0.082 1.00 82.62 90 ASP A C 1
ATOM 744 O O . ASP A 1 90 ? 11.705 2.347 -0.078 1.00 82.62 90 ASP A O 1
ATOM 748 N N . THR A 1 91 ? 12.741 3.979 1.039 1.00 85.69 91 THR A N 1
ATOM 749 C CA . THR A 1 91 ? 12.101 3.687 2.325 1.00 85.69 91 THR A CA 1
ATOM 750 C C . THR A 1 91 ? 10.576 3.637 2.208 1.00 85.69 91 THR A C 1
ATOM 752 O O . THR A 1 91 ? 9.966 2.733 2.778 1.00 85.69 91 THR A O 1
ATOM 755 N N . ILE A 1 92 ? 9.952 4.552 1.456 1.00 89.56 92 ILE A N 1
ATOM 756 C CA . ILE A 1 92 ? 8.492 4.557 1.261 1.00 89.56 92 ILE A CA 1
ATOM 757 C C . ILE A 1 92 ? 8.053 3.336 0.451 1.00 89.56 92 ILE A C 1
ATOM 759 O O . ILE A 1 92 ? 7.176 2.599 0.901 1.00 89.56 92 ILE A O 1
ATOM 763 N N . LEU A 1 93 ? 8.721 3.053 -0.672 1.00 87.81 93 LEU A N 1
ATOM 764 C CA . LEU A 1 93 ? 8.435 1.893 -1.527 1.00 87.81 93 LEU A CA 1
ATOM 765 C C . LEU A 1 93 ? 8.537 0.568 -0.759 1.00 87.81 93 LEU A C 1
ATOM 767 O O . LEU A 1 93 ? 7.685 -0.314 -0.890 1.00 87.81 93 LEU A O 1
ATOM 771 N N . LEU A 1 94 ? 9.563 0.439 0.084 1.00 86.19 94 LEU A N 1
ATOM 772 C CA . LEU A 1 94 ? 9.825 -0.762 0.874 1.00 86.19 94 LEU A CA 1
ATOM 773 C C . LEU A 1 94 ? 8.855 -0.908 2.054 1.00 86.19 94 LEU A C 1
ATOM 775 O O . LEU A 1 94 ? 8.484 -2.027 2.418 1.00 86.19 94 LEU A O 1
ATOM 779 N N . ARG A 1 95 ? 8.437 0.205 2.671 1.00 88.75 95 ARG A N 1
ATOM 780 C CA . ARG A 1 95 ? 7.534 0.196 3.833 1.00 88.75 95 ARG A CA 1
ATOM 781 C C . ARG A 1 95 ? 6.061 0.145 3.445 1.00 88.75 95 ARG A C 1
ATOM 783 O O . ARG A 1 95 ? 5.280 -0.376 4.245 1.00 88.75 95 ARG A O 1
ATOM 790 N N . ALA A 1 96 ? 5.688 0.592 2.246 1.00 92.00 96 ALA A N 1
ATOM 791 C CA . ALA A 1 96 ? 4.296 0.697 1.819 1.00 92.00 96 ALA A CA 1
ATOM 792 C C . ALA A 1 96 ? 3.481 -0.597 2.010 1.00 92.00 96 ALA A C 1
ATOM 794 O O . ALA A 1 96 ? 2.433 -0.527 2.654 1.00 92.00 96 ALA A O 1
ATOM 795 N N . PRO A 1 97 ? 3.956 -1.801 1.621 1.00 91.88 97 PRO A N 1
ATOM 796 C CA . PRO A 1 97 ? 3.189 -3.027 1.851 1.00 91.88 97 PRO A CA 1
ATOM 797 C C . PRO A 1 97 ? 2.930 -3.314 3.335 1.00 91.88 97 PRO A C 1
ATOM 799 O O . PRO A 1 97 ? 1.874 -3.826 3.702 1.00 91.88 97 PRO A O 1
ATOM 802 N N . THR A 1 98 ? 3.891 -2.986 4.204 1.00 92.06 98 THR A N 1
ATOM 803 C CA . THR A 1 98 ? 3.767 -3.197 5.654 1.00 92.06 98 THR A CA 1
ATOM 804 C C . THR A 1 98 ? 2.776 -2.214 6.271 1.00 92.06 98 THR A C 1
ATOM 806 O O . THR A 1 98 ? 1.957 -2.617 7.100 1.00 92.06 98 THR A O 1
ATOM 809 N N . VAL A 1 99 ? 2.833 -0.945 5.857 1.00 94.56 99 VAL A N 1
ATOM 810 C CA . VAL A 1 99 ? 1.889 0.093 6.294 1.00 94.56 99 VAL A CA 1
ATOM 811 C C . VAL A 1 99 ? 0.472 -0.287 5.876 1.00 94.56 99 VAL A C 1
ATOM 813 O O . VAL A 1 99 ? -0.397 -0.398 6.741 1.00 94.56 99 VAL A O 1
ATOM 816 N N . MET A 1 100 ? 0.265 -0.610 4.594 1.00 96.00 100 MET A N 1
ATOM 817 C CA . MET A 1 100 ? -1.040 -1.031 4.079 1.00 96.00 100 MET A CA 1
ATOM 818 C C . MET A 1 100 ? -1.562 -2.264 4.818 1.00 96.00 100 MET A C 1
ATOM 820 O O . MET A 1 100 ? -2.712 -2.283 5.245 1.00 96.00 100 MET A O 1
ATOM 824 N N . ARG A 1 101 ? -0.713 -3.273 5.069 1.00 95.31 101 ARG A N 1
ATOM 825 C CA . ARG A 1 101 ? -1.100 -4.472 5.834 1.00 95.31 101 ARG A CA 1
ATOM 826 C C . ARG A 1 101 ? -1.621 -4.128 7.227 1.00 95.31 101 ARG A C 1
ATOM 828 O O . ARG A 1 101 ? -2.609 -4.709 7.673 1.00 95.31 101 ARG A O 1
ATOM 835 N N . ARG A 1 102 ? -0.939 -3.226 7.935 1.00 95.94 102 ARG A N 1
ATOM 836 C CA . ARG A 1 102 ? -1.344 -2.799 9.280 1.00 95.94 102 ARG A CA 1
ATOM 837 C C . ARG A 1 102 ? -2.643 -2.012 9.250 1.00 95.94 102 ARG A C 1
ATOM 839 O O . ARG A 1 102 ? -3.525 -2.322 10.045 1.00 95.94 102 ARG A O 1
ATOM 846 N N . TRP A 1 103 ? -2.770 -1.077 8.317 1.00 97.31 103 TRP A N 1
ATOM 847 C CA . TRP A 1 103 ? -3.971 -0.267 8.184 1.00 97.31 103 TRP A CA 1
ATOM 848 C C . TRP A 1 103 ? -5.193 -1.113 7.805 1.00 97.31 103 TRP A C 1
ATOM 850 O O . TRP A 1 103 ? -6.182 -1.085 8.522 1.00 97.31 103 TRP A O 1
ATOM 860 N N . ILE A 1 104 ? -5.091 -1.997 6.804 1.00 97.19 104 ILE A N 1
ATOM 861 C CA . ILE A 1 104 ? -6.167 -2.935 6.418 1.00 97.19 104 ILE A CA 1
ATOM 862 C C . ILE A 1 104 ? -6.618 -3.800 7.605 1.00 97.19 104 ILE A C 1
ATOM 864 O O . ILE A 1 104 ? -7.812 -3.996 7.832 1.00 97.19 104 ILE A O 1
ATOM 868 N N . ASN A 1 105 ? -5.670 -4.322 8.389 1.00 97.19 105 ASN A N 1
ATOM 869 C CA . ASN A 1 105 ? -6.000 -5.100 9.583 1.00 97.19 105 ASN A CA 1
ATOM 870 C C . ASN A 1 105 ? -6.701 -4.265 10.655 1.00 97.19 105 ASN A C 1
ATOM 872 O O . ASN A 1 105 ? -7.588 -4.775 11.338 1.00 97.19 105 ASN A O 1
ATOM 876 N N . TRP A 1 106 ? -6.296 -3.009 10.818 1.00 97.81 106 TRP A N 1
ATOM 877 C CA . TRP A 1 106 ? -6.941 -2.079 11.733 1.00 97.81 106 TRP A CA 1
ATOM 878 C C . TRP A 1 106 ? -8.364 -1.741 11.264 1.00 97.81 106 TRP A C 1
ATOM 880 O O . TRP A 1 106 ? -9.297 -1.885 12.051 1.00 97.81 106 TRP A O 1
ATOM 890 N N . CYS A 1 107 ? -8.560 -1.449 9.973 1.00 97.31 107 CYS A N 1
ATOM 891 C CA . CYS A 1 107 ? -9.875 -1.191 9.380 1.00 97.31 107 CYS A CA 1
ATOM 892 C C . CYS A 1 107 ? -10.840 -2.357 9.614 1.00 97.31 107 CYS A C 1
ATOM 894 O O . CYS A 1 107 ? -11.993 -2.144 9.976 1.00 97.31 107 CYS A O 1
ATOM 896 N N . TYR A 1 108 ? -10.364 -3.599 9.479 1.00 97.38 108 TYR A N 1
ATOM 897 C CA . TYR A 1 108 ? -11.174 -4.777 9.793 1.00 97.38 108 TYR A CA 1
ATOM 898 C C . TYR A 1 108 ? -11.578 -4.824 11.272 1.00 97.38 108 TYR A C 1
ATOM 900 O O . TYR A 1 108 ? -12.746 -5.037 11.585 1.00 97.38 108 TYR A O 1
ATOM 908 N N . LYS A 1 109 ? -10.632 -4.594 12.191 1.00 96.94 109 LYS A N 1
ATOM 909 C CA . LYS A 1 109 ? -10.907 -4.606 13.639 1.00 96.94 109 LYS A CA 1
ATOM 910 C C . LYS A 1 109 ? -11.909 -3.532 14.062 1.00 96.94 109 LYS A C 1
ATOM 912 O O . LYS A 1 109 ? -12.659 -3.755 15.004 1.00 96.94 109 LYS A O 1
ATOM 917 N N . LYS A 1 110 ? -11.905 -2.386 13.383 1.00 96.62 110 LYS A N 1
ATOM 918 C CA . LYS A 1 110 ? -12.789 -1.244 13.653 1.00 96.62 110 LYS A CA 1
ATOM 919 C C . LYS A 1 110 ? -14.107 -1.291 12.872 1.00 96.62 110 LYS A C 1
ATOM 921 O O . LYS A 1 110 ? -14.925 -0.397 13.024 1.00 96.62 110 LYS A O 1
ATOM 926 N N . GLY A 1 111 ? -14.324 -2.328 12.060 1.00 95.00 111 GLY A N 1
ATOM 927 C CA . GLY A 1 111 ? -15.577 -2.533 11.331 1.00 95.00 111 GLY A CA 1
ATOM 928 C C . GLY A 1 111 ? -15.706 -1.764 10.013 1.00 95.00 111 GLY A C 1
ATOM 929 O O . GLY A 1 111 ? -16.751 -1.856 9.380 1.00 95.00 111 GLY A O 1
ATOM 930 N N . TYR A 1 112 ? -14.658 -1.073 9.552 1.00 95.75 112 TYR A N 1
ATOM 931 C CA . TYR A 1 112 ? -14.656 -0.375 8.257 1.00 95.75 112 TYR A CA 1
ATOM 932 C C . TYR A 1 112 ? -14.744 -1.332 7.065 1.00 95.75 112 TYR A C 1
ATOM 934 O O . TYR A 1 112 ? -15.290 -0.988 6.023 1.00 95.75 112 TYR A O 1
ATOM 942 N N . ILE A 1 113 ? -14.196 -2.544 7.193 1.00 96.12 113 ILE A N 1
ATOM 943 C CA . ILE A 1 113 ? -14.193 -3.532 6.109 1.00 96.12 113 ILE A CA 1
ATOM 944 C C . ILE A 1 113 ? -14.610 -4.914 6.598 1.00 96.12 113 ILE A C 1
ATOM 946 O O . ILE A 1 113 ? -14.272 -5.339 7.702 1.00 96.12 113 ILE A O 1
ATOM 950 N N . SER A 1 114 ? -15.295 -5.664 5.734 1.00 95.94 114 SER A N 1
ATOM 951 C CA . SER A 1 114 ? -15.675 -7.049 6.019 1.00 95.94 114 SER A CA 1
ATOM 952 C C . SER A 1 114 ? -14.470 -7.996 5.988 1.00 95.94 114 SER A C 1
ATOM 954 O O . SER A 1 114 ? -13.471 -7.756 5.305 1.00 95.94 114 SER A O 1
ATOM 956 N N . LYS A 1 115 ? -14.591 -9.154 6.651 1.00 96.12 115 LYS A N 1
ATOM 957 C CA . LYS A 1 115 ? -13.565 -10.217 6.630 1.00 96.12 115 LYS A CA 1
ATOM 958 C C . LYS A 1 115 ? -13.204 -10.666 5.208 1.00 96.12 115 LYS A C 1
ATOM 960 O O . LYS A 1 115 ? -12.047 -10.981 4.930 1.00 96.12 115 LYS A O 1
ATOM 965 N N . ARG A 1 116 ? -14.187 -10.699 4.295 1.00 95.81 116 ARG A N 1
ATOM 966 C CA . ARG A 1 116 ? -13.971 -11.042 2.879 1.00 95.81 116 ARG A CA 1
ATOM 967 C C . ARG A 1 116 ? -13.077 -10.003 2.200 1.00 95.81 116 ARG A C 1
ATOM 969 O O . ARG A 1 116 ? -12.091 -10.387 1.576 1.00 95.81 116 ARG A O 1
ATOM 976 N N . LYS A 1 117 ? -13.383 -8.711 2.369 1.00 94.38 117 LYS A N 1
ATOM 977 C CA . LYS A 1 117 ? -12.580 -7.603 1.824 1.00 94.38 117 LYS A CA 1
ATOM 978 C C . LYS A 1 117 ? -11.170 -7.597 2.412 1.00 94.38 117 LYS A C 1
ATOM 980 O O . LYS A 1 117 ? -10.209 -7.561 1.654 1.00 94.38 117 LYS A O 1
ATOM 985 N N . GLN A 1 118 ? -11.039 -7.761 3.730 1.00 96.56 118 GLN A N 1
ATOM 986 C CA . GLN A 1 118 ? -9.739 -7.870 4.397 1.00 96.56 118 GLN A CA 1
ATOM 987 C C . GLN A 1 118 ? -8.875 -8.974 3.771 1.00 96.56 118 GLN A C 1
ATOM 989 O O . GLN A 1 118 ? -7.736 -8.718 3.389 1.00 96.56 118 GLN A O 1
ATOM 994 N N . LYS A 1 119 ? -9.405 -10.198 3.626 1.00 95.12 119 LYS A N 1
ATOM 995 C CA . LYS A 1 119 ? -8.666 -11.304 2.994 1.00 95.12 119 LYS A CA 1
ATOM 996 C C . LYS A 1 119 ? -8.240 -10.967 1.564 1.00 95.12 119 LYS A C 1
ATOM 998 O O . LYS A 1 119 ? -7.084 -11.210 1.223 1.00 95.12 119 LYS A O 1
ATOM 1003 N N . GLY A 1 120 ? -9.137 -10.379 0.770 1.00 95.06 120 GLY A N 1
ATOM 1004 C CA . GLY A 1 120 ? -8.840 -9.929 -0.591 1.00 95.06 120 GLY A CA 1
ATOM 1005 C C . GLY A 1 120 ? -7.685 -8.927 -0.621 1.00 95.06 120 GLY A C 1
ATOM 1006 O O . GLY A 1 120 ? -6.651 -9.196 -1.232 1.00 95.06 120 GLY A O 1
ATOM 1007 N N . PHE A 1 121 ? -7.800 -7.824 0.120 1.00 95.12 121 PHE A N 1
ATOM 1008 C CA . PHE A 1 121 ? -6.763 -6.791 0.190 1.00 95.12 121 PHE A CA 1
ATOM 1009 C C . PHE A 1 121 ? -5.416 -7.335 0.679 1.00 95.12 121 PHE A C 1
ATOM 1011 O O . PHE A 1 121 ? -4.371 -7.034 0.107 1.00 95.12 121 PHE A O 1
ATOM 1018 N N . LEU A 1 122 ? -5.418 -8.193 1.703 1.00 94.00 122 LEU A N 1
ATOM 1019 C CA . LEU A 1 122 ? -4.189 -8.794 2.223 1.00 94.00 122 LEU A CA 1
ATOM 1020 C C . LEU A 1 122 ? -3.530 -9.783 1.257 1.00 94.00 122 LEU A C 1
ATOM 1022 O O . LEU A 1 122 ? -2.311 -9.967 1.348 1.00 94.00 122 LEU A O 1
ATOM 1026 N N . SER A 1 123 ? -4.315 -10.431 0.391 1.00 91.88 123 SER A N 1
ATOM 1027 C CA . SER A 1 123 ? -3.814 -11.353 -0.633 1.00 91.88 123 SER A CA 1
ATOM 1028 C C . SER A 1 123 ? -3.142 -10.627 -1.800 1.00 91.88 123 SER A C 1
ATOM 1030 O O . SER A 1 123 ? -2.155 -11.133 -2.323 1.00 91.88 123 SER A O 1
ATOM 1032 N N . ALA A 1 124 ? -3.606 -9.416 -2.126 1.00 91.00 124 ALA A N 1
ATOM 1033 C CA . ALA A 1 124 ? -3.007 -8.551 -3.142 1.00 91.00 124 ALA A CA 1
ATOM 1034 C C . ALA A 1 124 ? -1.698 -7.889 -2.678 1.00 91.00 124 ALA A C 1
ATOM 1036 O O . ALA A 1 124 ? -0.920 -7.406 -3.494 1.00 91.00 124 ALA A O 1
ATOM 1037 N N . LEU A 1 125 ? -1.424 -7.866 -1.367 1.00 89.19 125 LEU A N 1
ATOM 1038 C CA . LEU A 1 125 ? -0.185 -7.299 -0.848 1.00 89.19 125 LEU A CA 1
ATOM 1039 C C . LEU A 1 125 ? 1.006 -8.241 -1.063 1.00 89.19 125 LEU A C 1
ATOM 1041 O O . LEU A 1 125 ? 1.006 -9.359 -0.525 1.00 89.19 125 LEU A O 1
ATOM 1045 N N . PRO A 1 126 ? 2.092 -7.768 -1.695 1.00 81.75 126 PRO A N 1
ATOM 1046 C CA . PRO A 1 126 ? 3.279 -8.578 -1.889 1.00 81.75 126 PRO A CA 1
ATOM 1047 C C . PRO A 1 126 ? 3.912 -8.936 -0.539 1.00 81.75 126 PRO A C 1
ATOM 1049 O O . PRO A 1 126 ? 4.124 -8.089 0.333 1.00 81.75 126 PRO A O 1
ATOM 1052 N N . LYS A 1 127 ? 4.219 -10.225 -0.355 1.00 71.94 127 LYS A N 1
ATOM 1053 C CA . LYS A 1 127 ? 4.828 -10.748 0.881 1.00 71.94 127 LYS A CA 1
ATOM 1054 C C . LYS A 1 127 ? 6.345 -10.529 0.932 1.00 71.94 127 LYS A C 1
ATOM 1056 O O . LYS A 1 127 ? 6.884 -10.321 2.009 1.00 71.94 127 LYS A O 1
ATOM 1061 N N . ASN A 1 128 ? 7.011 -10.505 -0.228 1.00 70.50 128 ASN A N 1
ATOM 1062 C CA . ASN A 1 128 ? 8.474 -10.443 -0.361 1.00 70.50 128 ASN A CA 1
ATOM 1063 C C . ASN A 1 128 ? 8.952 -9.258 -1.219 1.00 70.50 128 ASN A C 1
ATOM 1065 O O . ASN A 1 128 ? 9.979 -9.353 -1.895 1.00 70.50 128 ASN A O 1
ATOM 1069 N N . LYS A 1 129 ? 8.223 -8.134 -1.197 1.00 67.00 129 LYS A N 1
ATOM 1070 C CA . LYS A 1 129 ? 8.497 -6.987 -2.077 1.00 67.00 129 LYS A CA 1
ATOM 1071 C C . LYS A 1 129 ? 9.923 -6.453 -1.946 1.00 67.00 129 LYS A C 1
ATOM 1073 O O . LYS A 1 129 ? 10.553 -6.158 -2.948 1.00 67.00 129 LYS A O 1
ATOM 1078 N N . ILE A 1 130 ? 10.468 -6.410 -0.729 1.00 67.50 130 ILE A N 1
ATOM 1079 C CA . ILE A 1 130 ? 11.851 -5.968 -0.479 1.00 67.50 130 ILE A CA 1
ATOM 1080 C C . ILE A 1 130 ? 12.851 -6.816 -1.275 1.00 67.50 130 ILE A C 1
ATOM 1082 O O . ILE A 1 130 ? 13.750 -6.279 -1.914 1.00 67.50 130 ILE A O 1
ATOM 1086 N N . LYS A 1 131 ? 12.680 -8.144 -1.269 1.00 71.00 131 LYS A N 1
ATOM 1087 C CA . LYS A 1 131 ? 13.551 -9.066 -2.008 1.00 71.00 131 LYS A CA 1
ATOM 1088 C C . LYS A 1 131 ? 13.388 -8.892 -3.519 1.00 71.00 131 LYS A C 1
ATOM 1090 O O . LYS A 1 131 ? 14.374 -8.953 -4.241 1.00 71.00 131 LYS A O 1
ATOM 1095 N N . GLN A 1 132 ? 12.163 -8.653 -3.989 1.00 70.19 132 GLN A N 1
ATOM 1096 C CA . GLN A 1 132 ? 11.888 -8.403 -5.405 1.00 70.19 132 GLN A CA 1
ATOM 1097 C C . GLN A 1 132 ? 12.466 -7.068 -5.887 1.00 70.19 132 GLN A C 1
ATOM 1099 O O . GLN A 1 132 ? 13.118 -7.060 -6.923 1.00 70.19 132 GLN A O 1
ATOM 1104 N N . ILE A 1 133 ? 12.293 -5.977 -5.132 1.00 69.62 133 ILE A N 1
ATOM 1105 C CA . ILE A 1 133 ? 12.862 -4.661 -5.461 1.00 69.62 133 ILE A CA 1
ATOM 1106 C C . ILE A 1 133 ? 14.384 -4.752 -5.520 1.00 69.62 133 ILE A C 1
ATOM 1108 O O . ILE A 1 133 ? 14.958 -4.362 -6.527 1.00 69.62 133 ILE A O 1
ATOM 1112 N N . LYS A 1 134 ? 15.029 -5.349 -4.507 1.00 72.00 134 LYS A N 1
ATOM 1113 C CA . LYS A 1 134 ? 16.485 -5.560 -4.522 1.00 72.00 134 LYS A CA 1
ATOM 1114 C C . LYS A 1 134 ? 16.935 -6.352 -5.747 1.00 72.00 134 LYS A C 1
ATOM 1116 O O . LYS A 1 134 ? 17.838 -5.924 -6.450 1.00 72.00 134 LYS A O 1
ATOM 1121 N N . ARG A 1 135 ? 16.247 -7.458 -6.057 1.00 74.12 135 ARG A N 1
ATOM 1122 C CA . ARG A 1 135 ? 16.542 -8.271 -7.246 1.00 74.12 135 ARG A CA 1
ATOM 1123 C C . ARG A 1 135 ? 16.397 -7.472 -8.545 1.00 74.12 135 ARG A C 1
ATOM 1125 O O . ARG A 1 135 ? 17.194 -7.652 -9.455 1.00 74.12 135 ARG A O 1
ATOM 1132 N N . LEU A 1 136 ? 15.374 -6.623 -8.651 1.00 76.31 136 LEU A N 1
ATOM 1133 C CA . LEU A 1 136 ? 15.147 -5.783 -9.829 1.00 76.31 136 LEU A CA 1
ATOM 1134 C C . LEU A 1 136 ? 16.183 -4.661 -9.937 1.00 76.31 136 LEU A C 1
ATOM 1136 O O . LEU A 1 136 ? 16.661 -4.406 -11.035 1.00 76.31 136 LEU A O 1
ATOM 1140 N N . GLN A 1 137 ? 16.576 -4.042 -8.823 1.00 72.62 137 GLN A N 1
ATOM 1141 C CA . GLN A 1 137 ? 17.657 -3.052 -8.783 1.00 72.62 137 GLN A CA 1
ATOM 1142 C C . GLN A 1 137 ? 18.996 -3.677 -9.197 1.00 72.62 137 GLN A C 1
ATOM 1144 O O . GLN A 1 137 ? 19.693 -3.120 -10.038 1.00 72.62 137 GLN A O 1
ATOM 1149 N N . GLU A 1 138 ? 19.324 -4.866 -8.685 1.00 72.75 138 GLU A N 1
ATOM 1150 C CA . GLU A 1 138 ? 20.507 -5.628 -9.104 1.00 72.75 138 GLU A CA 1
ATOM 1151 C C . GLU A 1 138 ? 20.455 -5.992 -10.594 1.00 72.75 138 GLU A C 1
ATOM 1153 O O . GLU A 1 138 ? 21.456 -5.864 -11.296 1.00 72.75 138 GLU A O 1
ATOM 1158 N N . ALA A 1 139 ? 19.297 -6.432 -11.098 1.00 75.56 139 ALA A N 1
ATOM 1159 C CA . ALA A 1 139 ? 19.120 -6.742 -12.515 1.00 75.56 139 ALA A CA 1
ATOM 1160 C C . ALA A 1 139 ? 19.280 -5.493 -13.395 1.00 75.56 139 ALA A C 1
ATOM 1162 O O . ALA A 1 139 ? 19.967 -5.557 -14.409 1.00 75.56 139 ALA A O 1
ATOM 1163 N N . ALA A 1 140 ? 18.709 -4.358 -12.986 1.00 70.88 140 ALA A N 1
ATOM 1164 C CA . ALA A 1 140 ? 18.846 -3.084 -13.682 1.00 70.88 140 ALA A CA 1
ATOM 1165 C C . ALA A 1 140 ? 20.302 -2.597 -13.695 1.00 70.88 140 ALA A C 1
ATOM 1167 O O . ALA A 1 140 ? 20.789 -2.184 -14.741 1.00 70.88 140 ALA A O 1
ATOM 1168 N N . GLN A 1 141 ? 21.026 -2.709 -12.575 1.00 71.19 141 GLN A N 1
ATOM 1169 C CA . GLN A 1 141 ? 22.457 -2.393 -12.516 1.00 71.19 141 GLN A CA 1
ATOM 1170 C C . GLN A 1 141 ? 23.284 -3.307 -13.425 1.00 71.19 141 GLN A C 1
ATOM 1172 O O . GLN A 1 141 ? 24.154 -2.826 -14.144 1.00 71.19 141 GLN A O 1
ATOM 1177 N N . LYS A 1 142 ? 23.007 -4.616 -13.436 1.00 76.50 142 LYS A N 1
ATOM 1178 C CA . LYS A 1 142 ? 23.690 -5.563 -14.333 1.00 76.50 142 LYS A CA 1
ATOM 1179 C C . LYS A 1 142 ? 23.404 -5.273 -15.804 1.00 76.50 142 LYS A C 1
ATOM 1181 O O . LYS A 1 142 ? 24.330 -5.296 -16.603 1.00 76.50 142 LYS A O 1
ATOM 1186 N N . LEU A 1 143 ? 22.153 -4.969 -16.153 1.00 74.25 143 LEU A N 1
ATOM 1187 C CA . LEU A 1 143 ? 21.773 -4.534 -17.499 1.00 74.25 143 LEU A CA 1
ATOM 1188 C C . LEU A 1 143 ? 22.485 -3.235 -17.878 1.00 74.25 143 LEU A C 1
ATOM 1190 O O . LEU A 1 143 ? 23.055 -3.147 -18.957 1.00 74.25 143 LEU A O 1
ATOM 1194 N N . TYR A 1 144 ? 22.525 -2.257 -16.976 1.00 70.50 144 TYR A N 1
ATOM 1195 C CA . TYR A 1 144 ? 23.266 -1.020 -17.192 1.00 70.50 144 TYR A CA 1
ATOM 1196 C C . TYR A 1 144 ? 24.754 -1.290 -17.448 1.00 70.50 144 TYR A C 1
ATOM 1198 O O . TYR A 1 144 ? 25.302 -0.746 -18.396 1.00 70.50 144 TYR A O 1
ATOM 1206 N N . LEU A 1 145 ? 25.400 -2.169 -16.676 1.00 69.75 145 LEU A N 1
ATOM 1207 C CA . LEU A 1 145 ? 26.802 -2.552 -16.894 1.00 69.75 145 LEU A CA 1
ATOM 1208 C C . LEU A 1 145 ? 27.030 -3.313 -18.209 1.00 69.75 145 LEU A C 1
ATOM 1210 O O . LEU A 1 145 ? 28.097 -3.186 -18.798 1.00 69.75 145 LEU A O 1
ATOM 1214 N N . LEU A 1 146 ? 26.051 -4.099 -18.665 1.00 71.31 146 LEU A N 1
ATOM 1215 C CA . LEU A 1 146 ? 26.102 -4.780 -19.963 1.00 71.31 146 LEU A CA 1
ATOM 1216 C C . LEU A 1 146 ? 25.955 -3.800 -21.134 1.00 71.31 146 LEU A C 1
ATOM 1218 O O . LEU A 1 146 ? 26.604 -3.977 -22.159 1.00 71.31 146 LEU A O 1
ATOM 1222 N N . HIS A 1 147 ? 25.100 -2.785 -20.987 1.00 66.25 147 HIS A N 1
ATOM 1223 C CA . HIS A 1 147 ? 24.742 -1.858 -22.065 1.00 66.25 147 HIS A CA 1
ATOM 1224 C C . HIS A 1 147 ? 25.511 -0.533 -22.041 1.00 66.25 147 HIS A C 1
ATOM 1226 O O . HIS A 1 147 ? 25.466 0.207 -23.020 1.00 66.25 147 HIS A O 1
ATOM 1232 N N . THR A 1 148 ? 26.223 -0.225 -20.957 1.00 59.41 148 THR A N 1
ATOM 1233 C CA . THR A 1 148 ? 27.068 0.969 -20.847 1.00 59.41 148 THR A CA 1
ATOM 1234 C C . THR A 1 148 ? 28.523 0.534 -20.983 1.00 59.41 148 THR A C 1
ATOM 1236 O O . THR A 1 148 ? 29.091 0.011 -20.019 1.00 59.41 148 THR A O 1
ATOM 1239 N N . PRO A 1 149 ? 29.146 0.698 -22.162 1.00 54.97 149 PRO A N 1
ATOM 1240 C CA . PRO A 1 149 ? 30.529 0.296 -22.358 1.00 54.97 149 PRO A CA 1
ATOM 1241 C C . PRO A 1 149 ? 31.429 1.067 -21.390 1.00 54.97 149 PRO A C 1
ATOM 1243 O O . PRO A 1 149 ? 31.434 2.294 -21.368 1.00 54.97 149 PRO A O 1
ATOM 1246 N N . ASN A 1 150 ? 32.174 0.343 -20.552 1.00 53.38 150 ASN A N 1
ATOM 1247 C CA . ASN A 1 150 ? 33.161 0.943 -19.663 1.00 53.38 150 ASN A CA 1
ATOM 1248 C C . ASN A 1 150 ? 34.412 1.297 -20.488 1.00 53.38 150 ASN A C 1
ATOM 1250 O O . ASN A 1 150 ? 35.138 0.374 -20.866 1.00 53.38 150 ASN A O 1
ATOM 1254 N N . PRO A 1 151 ? 34.716 2.586 -20.732 1.00 54.97 151 PRO A N 1
ATOM 1255 C CA . PRO A 1 151 ? 35.822 2.990 -21.603 1.00 54.97 151 PRO A CA 1
ATOM 1256 C C . PRO A 1 151 ? 37.201 2.546 -21.085 1.00 54.97 151 PRO A C 1
ATOM 1258 O O . PRO A 1 151 ? 38.174 2.544 -21.833 1.00 54.97 151 PRO A O 1
ATOM 1261 N N . VAL A 1 152 ? 37.307 2.140 -19.813 1.00 54.75 152 VAL A N 1
ATOM 1262 C CA . VAL A 1 152 ? 38.563 1.689 -19.194 1.00 54.75 152 VAL A CA 1
ATOM 1263 C C . VAL A 1 152 ? 38.806 0.183 -19.387 1.00 54.75 152 VAL A C 1
ATOM 1265 O O . VAL A 1 152 ? 39.956 -0.239 -19.487 1.00 54.75 152 VAL A O 1
ATOM 1268 N N . ILE A 1 153 ? 37.751 -0.640 -19.487 1.00 52.00 153 ILE A N 1
ATOM 1269 C CA . ILE A 1 153 ? 37.868 -2.115 -19.606 1.00 52.00 153 ILE A CA 1
ATOM 1270 C C . ILE A 1 153 ? 38.337 -2.542 -21.008 1.00 52.00 153 ILE A C 1
ATOM 1272 O O . ILE A 1 153 ? 38.925 -3.610 -21.173 1.00 52.00 153 ILE A O 1
ATOM 1276 N N . TRP A 1 154 ? 38.171 -1.672 -22.005 1.00 46.97 154 TRP A N 1
ATOM 1277 C CA . TRP A 1 154 ? 38.560 -1.914 -23.399 1.00 46.97 154 TRP A CA 1
ATOM 1278 C C . TRP A 1 154 ? 40.086 -1.931 -23.608 1.00 46.97 154 TRP A C 1
ATOM 1280 O O . TRP A 1 154 ? 40.553 -2.210 -24.703 1.00 46.97 154 TRP A O 1
ATOM 1290 N N . LYS A 1 155 ? 40.879 -1.687 -22.553 1.00 48.41 155 LYS A N 1
ATOM 1291 C CA . LYS A 1 155 ? 42.340 -1.883 -22.535 1.00 48.41 155 LYS A CA 1
ATOM 1292 C C . LYS A 1 155 ? 42.779 -3.281 -22.088 1.00 48.41 155 LYS A C 1
ATOM 1294 O O . LYS A 1 155 ? 43.948 -3.475 -21.771 1.00 48.41 155 LYS A O 1
ATOM 1299 N N . THR A 1 156 ? 41.863 -4.241 -21.994 1.00 51.25 156 THR A N 1
ATOM 1300 C CA . THR A 1 156 ? 42.234 -5.643 -21.780 1.00 51.25 156 THR A CA 1
ATOM 1301 C C . THR A 1 156 ? 42.079 -6.409 -23.087 1.00 51.25 156 THR A C 1
ATOM 1303 O O . THR A 1 156 ? 41.024 -6.341 -23.715 1.00 51.25 156 THR A O 1
ATOM 1306 N N . ASP A 1 157 ? 43.133 -7.140 -23.468 1.00 49.50 157 ASP A N 1
ATOM 1307 C CA . ASP A 1 157 ? 43.363 -7.852 -24.745 1.00 49.50 157 ASP A CA 1
ATOM 1308 C C . ASP A 1 157 ? 42.327 -8.944 -25.111 1.00 49.50 157 ASP A C 1
ATOM 1310 O O . ASP A 1 157 ? 42.600 -9.845 -25.901 1.00 49.50 157 ASP A O 1
ATOM 1314 N N . LYS A 1 158 ? 41.138 -8.931 -24.502 1.00 51.25 158 LYS A N 1
ATOM 1315 C CA . LYS A 1 158 ? 40.072 -9.927 -24.690 1.00 51.25 158 LYS A CA 1
ATOM 1316 C C . LYS A 1 158 ? 38.766 -9.353 -25.227 1.00 51.25 158 LYS A C 1
ATOM 1318 O O . LYS A 1 158 ? 37.834 -10.119 -25.460 1.00 51.25 158 LYS A O 1
ATOM 1323 N N . VAL A 1 159 ? 38.675 -8.041 -25.418 1.00 48.22 159 VAL A N 1
ATOM 1324 C CA . VAL A 1 159 ? 37.568 -7.452 -26.173 1.00 48.22 159 VAL A CA 1
ATOM 1325 C C . VAL A 1 159 ? 37.994 -7.459 -27.634 1.00 48.22 159 VAL A C 1
ATOM 1327 O O . VAL A 1 159 ? 38.955 -6.785 -27.982 1.00 48.22 159 VAL A O 1
ATOM 1330 N N . VAL A 1 160 ? 37.322 -8.243 -28.478 1.00 46.69 160 VAL A N 1
ATOM 1331 C CA . VAL A 1 160 ? 37.422 -8.074 -29.933 1.00 46.69 160 VAL A CA 1
ATOM 1332 C C . VAL A 1 160 ? 36.581 -6.841 -30.263 1.00 46.69 160 VAL A C 1
ATOM 1334 O O . VAL A 1 160 ? 35.357 -6.919 -30.126 1.00 46.69 160 VAL A O 1
ATOM 1337 N N . PRO A 1 161 ? 37.176 -5.691 -30.619 1.00 45.81 161 PRO A N 1
ATOM 1338 C CA . PRO A 1 161 ? 36.389 -4.576 -31.111 1.00 45.81 161 PRO A CA 1
ATOM 1339 C C . PRO A 1 161 ? 35.760 -4.998 -32.441 1.00 45.81 161 PRO A C 1
ATOM 1341 O O . PRO A 1 161 ? 36.449 -5.455 -33.353 1.00 45.81 161 PRO A O 1
ATOM 1344 N N . ILE A 1 162 ? 34.439 -4.870 -32.557 1.00 49.56 162 ILE A N 1
ATOM 1345 C CA . ILE A 1 162 ? 33.773 -4.928 -33.859 1.00 49.56 162 ILE A CA 1
ATOM 1346 C C . ILE A 1 162 ? 33.934 -3.533 -34.471 1.00 49.56 162 ILE A C 1
ATOM 1348 O O . ILE A 1 162 ? 33.000 -2.742 -34.491 1.00 49.56 162 ILE A O 1
ATOM 1352 N N . ASP A 1 163 ? 35.146 -3.223 -34.933 1.00 44.31 163 ASP A N 1
ATOM 1353 C CA . ASP A 1 163 ? 35.461 -1.990 -35.672 1.00 44.31 163 ASP A CA 1
ATOM 1354 C C . ASP A 1 163 ? 35.313 -2.197 -37.188 1.00 44.31 163 ASP A C 1
ATOM 1356 O O . ASP A 1 163 ? 36.059 -1.649 -37.995 1.00 44.31 163 ASP A O 1
ATOM 1360 N N . ILE A 1 164 ? 34.345 -3.014 -37.606 1.00 45.56 164 ILE A N 1
ATOM 1361 C CA . ILE A 1 164 ? 34.040 -3.209 -39.024 1.00 45.56 164 ILE A CA 1
ATOM 1362 C C . ILE A 1 164 ? 32.572 -2.858 -39.247 1.00 45.56 164 ILE A C 1
ATOM 1364 O O . ILE A 1 164 ? 31.726 -3.724 -39.442 1.00 45.56 164 ILE A O 1
ATOM 1368 N N . MET A 1 165 ? 32.270 -1.560 -39.253 1.00 45.56 165 MET A N 1
ATOM 1369 C CA . MET A 1 165 ? 31.290 -1.050 -40.211 1.00 45.56 165 MET A CA 1
ATOM 1370 C C . MET A 1 165 ? 32.038 -0.855 -41.531 1.00 45.56 165 MET A C 1
ATOM 1372 O O . MET A 1 165 ? 32.429 0.253 -41.880 1.00 45.56 165 MET A O 1
ATOM 1376 N N . ARG A 1 166 ? 32.305 -1.955 -42.246 1.00 43.91 166 ARG A N 1
ATOM 1377 C CA . ARG A 1 166 ? 32.443 -1.845 -43.697 1.00 43.91 166 ARG A CA 1
ATOM 1378 C C . ARG A 1 166 ? 31.022 -1.711 -44.207 1.00 43.91 166 ARG A C 1
ATOM 1380 O O . ARG A 1 166 ? 30.259 -2.673 -44.137 1.00 43.91 166 ARG A O 1
ATOM 1387 N N . GLU A 1 167 ? 30.664 -0.514 -44.651 1.00 50.78 167 GLU A N 1
ATOM 1388 C CA . GLU A 1 167 ? 29.592 -0.421 -45.631 1.00 50.78 167 GLU A CA 1
ATOM 1389 C C . GLU A 1 167 ? 30.009 -1.322 -46.805 1.00 50.78 167 GLU A C 1
ATOM 1391 O O . GLU A 1 167 ? 31.183 -1.298 -47.187 1.00 50.78 167 GLU A O 1
ATOM 1396 N N . PRO A 1 168 ? 29.135 -2.226 -47.277 1.00 53.25 168 PRO A N 1
ATOM 1397 C CA . PRO A 1 168 ? 29.453 -3.042 -48.438 1.00 53.25 168 PRO A CA 1
ATOM 1398 C C . PRO A 1 168 ? 29.800 -2.100 -49.590 1.00 53.25 168 PRO A C 1
ATOM 1400 O O . PRO A 1 168 ? 29.025 -1.190 -49.879 1.00 53.25 168 PRO A O 1
ATOM 1403 N N . ASP A 1 169 ? 30.978 -2.302 -50.185 1.00 55.25 169 ASP A N 1
ATOM 1404 C CA . ASP A 1 169 ? 31.507 -1.400 -51.211 1.00 55.25 169 ASP A CA 1
ATOM 1405 C C . ASP A 1 169 ? 30.559 -1.316 -52.423 1.00 55.25 169 ASP A C 1
ATOM 1407 O O . ASP A 1 169 ? 30.507 -0.264 -53.040 1.00 55.25 169 ASP A O 1
ATOM 1411 N N . ASP A 1 170 ? 29.753 -2.360 -52.684 1.00 55.09 170 ASP A N 1
ATOM 1412 C CA . ASP A 1 170 ? 28.659 -2.373 -53.661 1.00 55.09 170 ASP A CA 1
ATOM 1413 C C . ASP A 1 170 ? 27.620 -3.470 -53.325 1.00 55.09 170 ASP A C 1
ATOM 1415 O O . ASP A 1 170 ? 27.968 -4.547 -52.827 1.00 55.09 170 ASP A O 1
ATOM 1419 N N . TRP A 1 171 ? 26.335 -3.208 -53.599 1.00 53.59 171 TRP A N 1
ATOM 1420 C CA . TRP A 1 171 ? 25.263 -4.216 -53.594 1.00 53.59 171 TRP A CA 1
ATOM 1421 C C . TRP A 1 171 ? 24.965 -4.631 -55.037 1.00 53.59 171 TRP A C 1
ATOM 1423 O O . TRP A 1 171 ? 24.274 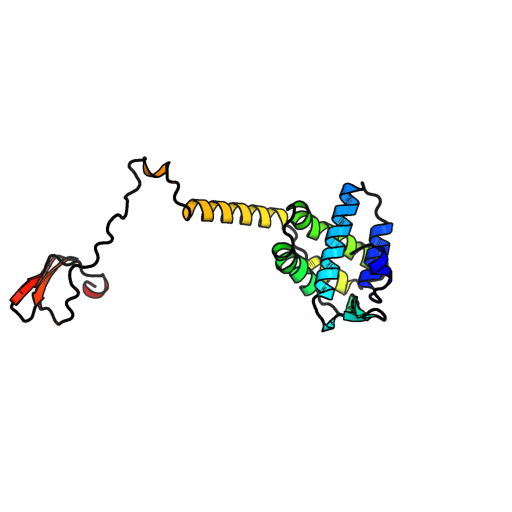-3.906 -55.748 1.00 53.59 171 TRP A O 1
ATOM 1433 N N . ASP A 1 172 ? 25.446 -5.802 -55.453 1.00 57.16 172 ASP A N 1
ATOM 1434 C CA . ASP A 1 172 ? 25.072 -6.397 -56.741 1.00 57.16 172 ASP A CA 1
ATOM 1435 C C . ASP A 1 172 ? 23.881 -7.349 -56.558 1.00 57.16 172 ASP A C 1
ATOM 1437 O O . ASP A 1 172 ? 24.014 -8.456 -56.028 1.00 57.16 172 ASP A O 1
ATOM 1441 N N . GLU A 1 173 ? 22.698 -6.919 -57.002 1.00 56.88 173 GLU A N 1
ATOM 1442 C CA . GLU A 1 173 ? 21.515 -7.775 -57.118 1.00 56.88 173 GLU A CA 1
ATOM 1443 C C . GLU A 1 173 ? 21.498 -8.467 -58.490 1.00 56.88 173 GLU A C 1
ATOM 1445 O O . GLU A 1 173 ? 21.502 -7.813 -59.531 1.00 56.88 173 GLU A O 1
ATOM 1450 N N . GLY A 1 174 ? 21.447 -9.801 -58.512 1.00 65.25 174 GLY A N 1
ATOM 1451 C CA . GLY A 1 174 ? 21.371 -10.561 -59.760 1.00 65.25 174 GLY A CA 1
ATOM 1452 C C . GLY A 1 174 ? 21.556 -12.066 -59.578 1.00 65.25 174 GLY A C 1
ATOM 1453 O O . GLY A 1 174 ? 21.894 -12.549 -58.496 1.00 65.25 174 GLY A O 1
ATOM 1454 N N . TYR A 1 175 ? 21.330 -12.828 -60.650 1.00 67.69 175 TYR A N 1
ATOM 1455 C CA . TYR A 1 175 ? 21.615 -14.261 -60.666 1.00 67.69 175 TYR A CA 1
ATOM 1456 C C . TYR A 1 175 ? 23.112 -14.489 -60.891 1.00 67.69 175 TYR A C 1
ATOM 1458 O O . TYR A 1 175 ? 23.681 -14.023 -61.875 1.00 67.69 175 TYR A O 1
ATOM 1466 N N . MET A 1 176 ? 23.753 -15.236 -59.991 1.00 79.81 176 MET A N 1
ATOM 1467 C CA . MET A 1 176 ? 25.165 -15.603 -60.116 1.00 79.81 176 MET A CA 1
ATOM 1468 C C . MET A 1 176 ? 25.332 -17.116 -60.229 1.00 79.81 176 MET A C 1
ATOM 1470 O O . MET A 1 176 ? 24.646 -17.897 -59.565 1.00 79.81 176 MET A O 1
ATOM 1474 N N . LYS A 1 177 ? 26.282 -17.540 -61.062 1.00 82.31 177 LYS A N 1
ATOM 1475 C CA . LYS A 1 177 ? 26.626 -18.948 -61.260 1.00 82.31 177 LYS A CA 1
ATOM 1476 C C . LYS A 1 177 ? 27.721 -19.369 -60.282 1.00 82.31 177 LYS A C 1
ATOM 1478 O O . LYS A 1 177 ? 28.760 -18.725 -60.197 1.00 82.31 177 LYS A O 1
ATOM 1483 N N . ILE A 1 178 ? 27.530 -20.488 -59.583 1.00 84.19 178 ILE A N 1
ATOM 1484 C CA . ILE A 1 178 ? 28.562 -21.061 -58.708 1.00 84.19 178 ILE A CA 1
ATOM 1485 C C . ILE A 1 178 ? 29.648 -21.721 -59.570 1.00 84.19 178 ILE A C 1
ATOM 1487 O O . ILE A 1 178 ? 29.371 -22.656 -60.322 1.00 84.19 178 ILE A O 1
ATOM 1491 N N . LEU A 1 179 ? 30.889 -21.248 -59.446 1.00 85.19 179 LEU A N 1
ATOM 1492 C CA . LEU A 1 179 ? 32.062 -21.809 -60.124 1.00 85.19 179 LEU A CA 1
ATOM 1493 C C . LEU A 1 179 ? 32.757 -22.889 -59.298 1.00 85.19 179 LEU A C 1
ATOM 1495 O O . LEU A 1 179 ? 33.202 -23.902 -59.834 1.00 85.19 179 LEU A O 1
ATOM 1499 N N . TYR A 1 180 ? 32.886 -22.654 -57.996 1.00 83.12 180 TYR A N 1
ATOM 1500 C CA . TYR A 1 180 ? 33.545 -23.568 -57.071 1.00 83.12 180 TYR A CA 1
ATOM 1501 C C . TYR A 1 180 ? 32.893 -23.464 -55.701 1.00 83.12 180 TYR A C 1
ATOM 1503 O O . TYR A 1 180 ? 32.602 -22.361 -55.247 1.00 83.12 180 TYR A O 1
ATOM 1511 N N . PHE A 1 181 ? 32.693 -24.603 -55.045 1.00 83.12 181 PHE A N 1
ATOM 1512 C CA . PHE A 1 181 ? 32.051 -24.701 -53.742 1.00 83.12 181 PHE A CA 1
ATOM 1513 C C . PHE A 1 181 ? 32.894 -25.570 -52.810 1.00 83.12 181 PHE A C 1
ATOM 1515 O O . PHE A 1 181 ? 33.280 -26.685 -53.167 1.00 83.12 181 PHE A O 1
ATOM 1522 N N . ASN A 1 182 ? 33.173 -25.055 -51.616 1.00 78.12 182 ASN A N 1
ATOM 1523 C CA . ASN A 1 182 ? 33.918 -25.746 -50.574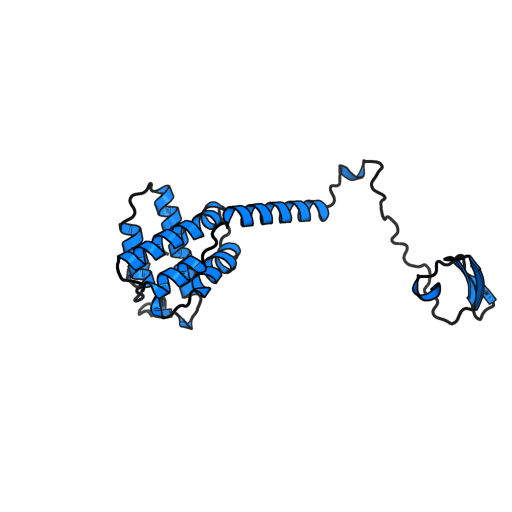 1.00 78.12 182 ASN A CA 1
ATOM 1524 C C . ASN A 1 182 ? 33.215 -25.558 -49.224 1.00 78.12 182 ASN A C 1
ATOM 1526 O O . ASN A 1 182 ? 33.573 -24.683 -48.428 1.00 78.12 182 ASN A O 1
ATOM 1530 N N . GLY A 1 183 ? 32.176 -26.368 -49.008 1.00 79.12 183 GLY A N 1
ATOM 1531 C CA . GLY A 1 183 ? 31.388 -26.413 -47.777 1.00 79.12 183 GLY A CA 1
ATOM 1532 C C . GLY A 1 183 ? 30.620 -25.120 -47.530 1.00 79.12 183 GLY A C 1
ATOM 1533 O O . GLY A 1 183 ? 29.515 -24.948 -48.011 1.00 79.12 183 GLY A O 1
ATOM 1534 N N . ASN A 1 184 ? 31.215 -24.183 -46.798 1.00 81.62 184 ASN A N 1
ATOM 1535 C CA . ASN A 1 184 ? 30.540 -22.934 -46.429 1.00 81.62 184 ASN A CA 1
ATOM 1536 C C . ASN A 1 184 ? 31.014 -21.734 -47.260 1.00 81.62 184 ASN A C 1
ATOM 1538 O O . ASN A 1 184 ? 30.681 -20.597 -46.937 1.00 81.62 184 ASN A O 1
ATOM 1542 N N . SER A 1 185 ? 31.813 -21.974 -48.302 1.00 84.00 185 SER A N 1
ATOM 1543 C CA . SER A 1 185 ? 32.362 -20.926 -49.163 1.00 84.00 185 SER A CA 1
ATOM 1544 C C . SER A 1 185 ? 32.186 -21.257 -50.641 1.00 84.00 185 SER A C 1
ATOM 1546 O O . SER A 1 185 ? 32.318 -22.417 -51.040 1.00 84.00 185 SER A O 1
ATOM 1548 N N . ALA A 1 186 ? 31.912 -20.239 -51.456 1.00 84.88 186 ALA A N 1
ATOM 1549 C CA . ALA A 1 186 ? 31.778 -20.369 -52.901 1.00 84.88 186 ALA A CA 1
ATOM 1550 C C . ALA A 1 186 ? 32.498 -19.249 -53.660 1.00 84.88 186 ALA A C 1
ATOM 1552 O O . ALA A 1 186 ? 32.641 -18.133 -53.165 1.00 84.88 186 ALA A O 1
ATOM 1553 N N . TYR A 1 187 ? 32.929 -19.550 -54.883 1.00 87.81 187 TYR A N 1
ATOM 1554 C CA . TYR A 1 187 ? 33.272 -18.551 -55.893 1.00 87.81 187 TYR A CA 1
ATOM 1555 C C . TYR A 1 187 ? 32.130 -18.474 -56.898 1.00 87.81 187 TYR A C 1
ATOM 1557 O O . TYR A 1 187 ? 31.663 -19.506 -57.386 1.00 87.81 187 TYR A O 1
ATOM 1565 N N . LEU A 1 188 ? 31.698 -17.258 -57.194 1.00 86.56 188 LEU A N 1
ATOM 1566 C CA . LEU A 1 188 ? 30.562 -16.935 -58.042 1.00 86.56 188 LEU A CA 1
ATOM 1567 C C . LEU A 1 188 ? 31.038 -16.237 -59.321 1.00 86.56 188 LEU A C 1
ATOM 1569 O O . LEU A 1 188 ? 32.112 -15.639 -59.345 1.00 86.56 188 LEU A O 1
ATOM 1573 N N . GLU A 1 189 ? 30.242 -16.319 -60.378 1.00 85.88 189 GLU A N 1
ATOM 1574 C CA . GLU A 1 189 ? 30.410 -15.578 -61.628 1.00 85.88 189 GLU A CA 1
ATOM 1575 C C . GLU A 1 189 ? 29.102 -14.854 -61.950 1.00 85.88 189 GLU A C 1
ATOM 1577 O O . GLU A 1 189 ? 28.037 -15.481 -61.930 1.00 85.88 189 GLU A O 1
ATOM 1582 N N . ASN A 1 190 ? 29.170 -13.547 -62.201 1.00 84.00 190 ASN A N 1
ATOM 1583 C CA . ASN A 1 190 ? 28.007 -12.765 -62.625 1.00 84.00 190 ASN A CA 1
ATOM 1584 C C . ASN A 1 190 ? 27.736 -12.934 -64.137 1.00 84.00 190 ASN A C 1
ATOM 1586 O O . ASN A 1 190 ? 28.500 -13.587 -64.851 1.00 84.00 190 ASN A O 1
ATOM 1590 N N . GLU A 1 191 ? 26.649 -12.344 -64.643 1.00 78.88 191 GLU A N 1
ATOM 1591 C CA . GLU A 1 191 ? 26.273 -12.434 -66.067 1.00 78.88 191 GLU A CA 1
ATOM 1592 C C . GLU A 1 191 ? 27.319 -11.822 -67.019 1.00 78.88 191 GLU A C 1
ATOM 1594 O O . GLU A 1 191 ? 27.408 -12.217 -68.182 1.00 78.88 191 GLU A O 1
ATOM 1599 N N . GLU A 1 192 ? 28.156 -10.910 -66.519 1.00 80.75 192 GLU A N 1
ATOM 1600 C CA . GLU A 1 192 ? 29.247 -10.273 -67.264 1.00 80.75 192 GLU A CA 1
ATOM 1601 C C . GLU A 1 192 ? 30.549 -11.104 -67.265 1.00 80.75 192 GLU A C 1
ATOM 1603 O O . GLU A 1 192 ? 31.540 -10.710 -67.884 1.00 80.75 192 GLU A O 1
ATOM 1608 N N . GLY A 1 193 ? 30.571 -12.265 -66.597 1.00 80.44 193 GLY A N 1
ATOM 1609 C CA . GLY A 1 193 ? 31.752 -13.131 -66.481 1.00 80.44 193 GLY A CA 1
ATOM 1610 C C . GLY A 1 193 ? 32.752 -12.699 -65.399 1.00 80.44 193 GLY A C 1
ATOM 1611 O O . GLY A 1 193 ? 33.884 -13.192 -65.359 1.00 80.44 193 GLY A O 1
ATOM 1612 N N . ILE A 1 194 ? 32.367 -11.772 -64.518 1.00 81.38 194 ILE A N 1
ATOM 1613 C CA . ILE A 1 194 ? 33.188 -11.302 -63.398 1.00 81.38 194 ILE A CA 1
ATOM 1614 C C . ILE A 1 194 ? 33.116 -12.318 -62.265 1.00 81.38 194 ILE A C 1
ATOM 1616 O O . ILE A 1 194 ? 32.039 -12.700 -61.805 1.00 81.38 194 ILE A O 1
ATOM 1620 N N . LYS A 1 195 ? 34.291 -12.733 -61.788 1.00 84.81 195 LYS A N 1
ATOM 1621 C CA . LYS A 1 195 ? 34.426 -13.700 -60.700 1.00 84.81 195 LYS A CA 1
ATOM 1622 C C . LYS A 1 195 ? 34.455 -12.998 -59.351 1.00 84.81 195 LYS A C 1
ATOM 1624 O O . LYS A 1 195 ? 35.328 -12.169 -59.105 1.00 84.81 195 LYS A O 1
ATOM 1629 N N . VAL A 1 196 ? 33.555 -13.401 -58.463 1.00 79.06 196 VAL A N 1
ATOM 1630 C CA . VAL A 1 196 ? 33.388 -12.855 -57.115 1.00 79.06 196 VAL A CA 1
ATOM 1631 C C . VAL A 1 196 ? 33.623 -13.970 -56.099 1.00 79.06 196 VAL A C 1
ATOM 1633 O O . VAL A 1 196 ? 32.979 -15.016 -56.150 1.00 79.06 196 VAL A O 1
ATOM 1636 N N . GLY A 1 197 ? 34.557 -13.784 -55.168 1.00 77.00 197 GLY A N 1
ATOM 1637 C CA . GLY A 1 197 ? 34.752 -14.736 -54.075 1.00 77.00 197 GLY A CA 1
ATOM 1638 C C . GLY A 1 197 ? 36.105 -14.646 -53.367 1.00 77.00 197 GLY A C 1
ATOM 1639 O O . GLY A 1 197 ? 36.994 -13.924 -53.822 1.00 77.00 197 GLY A O 1
ATOM 1640 N N . PRO A 1 198 ? 36.277 -15.401 -52.265 1.00 82.94 198 PRO A N 1
ATOM 1641 C CA . PRO A 1 198 ? 35.317 -16.364 -51.712 1.00 82.94 198 PRO A CA 1
ATOM 1642 C C . PRO A 1 198 ? 34.165 -15.692 -50.945 1.00 82.94 198 PRO A C 1
ATOM 1644 O O . PRO A 1 198 ? 34.391 -14.820 -50.109 1.00 82.94 198 PRO A O 1
ATOM 1647 N N . VAL A 1 199 ? 32.931 -16.129 -51.207 1.00 81.94 199 VAL A N 1
ATOM 1648 C CA . VAL A 1 199 ? 31.705 -15.663 -50.539 1.00 81.94 199 VAL A CA 1
ATOM 1649 C C . VAL A 1 199 ? 31.240 -16.724 -49.549 1.00 81.94 199 VAL A C 1
ATOM 1651 O O . VAL A 1 199 ? 31.239 -17.913 -49.873 1.00 81.94 199 VAL A O 1
ATOM 1654 N N . MET A 1 200 ? 30.861 -16.312 -48.340 1.00 80.44 200 MET A N 1
ATOM 1655 C CA . MET A 1 200 ? 30.346 -1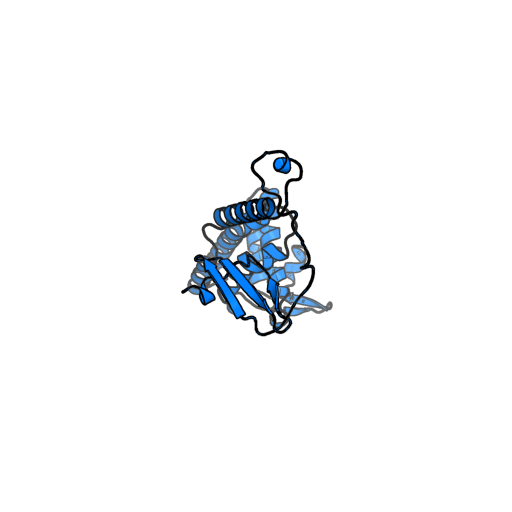7.225 -47.319 1.00 80.44 200 MET A CA 1
ATOM 1656 C C . MET A 1 200 ? 28.856 -17.479 -47.540 1.00 80.44 200 MET A C 1
ATOM 1658 O O . MET A 1 200 ? 28.078 -16.533 -47.643 1.00 80.44 200 MET A O 1
ATOM 1662 N N . LEU A 1 201 ? 28.463 -18.750 -47.580 1.00 77.62 201 LEU A N 1
ATOM 1663 C CA . LEU A 1 201 ? 27.069 -19.155 -47.752 1.00 77.62 201 LEU A CA 1
ATOM 1664 C C . LEU A 1 201 ? 26.428 -19.426 -46.389 1.00 77.62 201 LEU A C 1
ATOM 1666 O O . LEU A 1 201 ? 27.048 -20.018 -45.501 1.00 77.62 201 LEU A O 1
ATOM 1670 N N . THR A 1 202 ? 25.190 -18.966 -46.208 1.00 75.94 202 THR A N 1
ATOM 1671 C CA . THR A 1 202 ? 24.417 -19.250 -44.997 1.00 75.94 202 THR A CA 1
ATOM 1672 C C . THR A 1 202 ? 23.932 -20.695 -45.006 1.00 75.94 202 THR A C 1
ATOM 1674 O O . THR A 1 202 ? 23.862 -21.351 -46.044 1.00 75.94 202 THR A O 1
ATOM 1677 N N . LYS A 1 203 ? 23.578 -21.199 -43.821 1.00 73.38 203 LYS A N 1
ATOM 1678 C CA . LYS A 1 203 ? 23.130 -22.581 -43.619 1.00 73.38 203 LYS A CA 1
ATOM 1679 C C . LYS A 1 203 ? 21.948 -22.971 -44.519 1.00 73.38 203 LYS A C 1
ATOM 1681 O O . LYS A 1 203 ? 21.875 -24.109 -44.946 1.00 73.38 203 LYS A O 1
ATOM 1686 N N . GLU A 1 204 ? 21.079 -22.022 -44.859 1.00 68.88 204 GLU A N 1
ATOM 1687 C CA . GLU A 1 204 ? 19.914 -22.237 -45.733 1.00 68.88 204 GLU A CA 1
ATOM 1688 C C . GLU A 1 204 ? 20.278 -22.569 -47.189 1.00 68.88 204 GLU A C 1
ATOM 1690 O O . GLU A 1 204 ? 19.431 -23.065 -47.923 1.00 68.88 204 GLU A O 1
ATOM 1695 N N . LEU A 1 205 ? 21.509 -22.267 -47.615 1.00 63.72 205 LEU A N 1
ATOM 1696 C CA . LEU A 1 205 ? 22.013 -22.540 -48.966 1.00 63.72 205 LEU A CA 1
ATOM 1697 C C . LEU A 1 205 ? 22.938 -23.766 -49.025 1.00 63.72 205 LEU A C 1
ATOM 1699 O O . LEU A 1 205 ? 23.318 -24.183 -50.117 1.00 63.72 205 LEU A O 1
ATOM 1703 N N . VAL A 1 206 ? 23.348 -24.291 -47.868 1.00 68.00 206 VAL A N 1
ATOM 1704 C CA . VAL A 1 206 ? 24.336 -25.375 -47.736 1.00 68.00 206 VAL A CA 1
ATOM 1705 C C . VAL A 1 206 ? 23.694 -26.684 -47.252 1.00 68.00 206 VAL A C 1
ATOM 1707 O O . VAL A 1 206 ? 24.195 -27.749 -47.615 1.00 68.00 206 VAL A O 1
ATOM 1710 N N . ASP A 1 207 ? 22.612 -26.605 -46.467 1.00 59.78 207 ASP A N 1
ATOM 1711 C CA . ASP A 1 207 ? 21.774 -27.746 -46.050 1.00 59.78 207 ASP A CA 1
ATOM 1712 C C . ASP A 1 207 ? 20.694 -28.080 -47.096 1.00 59.78 207 ASP A C 1
ATOM 1714 O O . ASP A 1 207 ? 20.434 -29.291 -47.297 1.00 59.78 207 ASP A O 1
#

Sequence (207 aa):
MLLDEFSKHPSDISKSAIEFLNELNFTEKTKNIYRTVILLFIDMLCSDPSSTMEGENGEYLLATHWRDYDSGVIFNFIDWWLPRKWIGSDTILLRAPTVMRRWINWCYKKGYISKRKQKGFLSALPKNKIKQIKRLQEAAQKLYLLHTPNPVIWKTDKVVPIDIMREPDDWDEGYMKILYFNGNSAYLENEEGIKVGPVMLTKELVD

pLDDT: mean 80.59, std 14.44, range [43.91, 97.81]

Foldseek 3Di:
DDLVVLVPAPELLSVLLSVVLVPDPDDPVVSVLLNVLSVQLVVVQQVDPVQWDQDPVRDTHGHDYLVVDFLVSLLCSLPPDVVVPDPDDCSSNVCNLVSQLVSLVVCCVVVSDDPVSSVRNNVSRDPPSVVVVVVVVVVVVVVCPVPPDDPVVVPDPPDPDPPDPPPPPDDDDDDWDFPDDDQQFTWTAGPVRDIDDRDGHDPVVRD

Secondary structure (DSSP, 8-state):
--HHHHTT--SHHHHHHHHHHHT--S-HHHHHHHHHHHHHHHHHHHTSGGGEEE-TTS-EEE---TTT--THHHHIIIIIIHHHH--S-HHHHHHHHHHHHHHHHHHHHTTSS-HHHHHHHHHHS-SSHHHHHHHHHHHHHHHHHHHS--TTGGGSTT----------S----S--EEEEEETTEEEEE-TT--EEEEEEPPHHHH-